Protein AF-A0A5C5B928-F1 (afdb_monomer_lite)

Radius of gyration: 28.53 Å; chains: 1; bounding box: 56×63×119 Å

Structure (mmCIF, N/CA/C/O backbone):
data_AF-A0A5C5B928-F1
#
_entry.id   AF-A0A5C5B928-F1
#
loop_
_atom_site.group_PDB
_atom_site.id
_atom_site.type_symbol
_atom_site.label_atom_id
_atom_site.label_alt_id
_atom_site.label_comp_id
_atom_site.label_asym_id
_atom_site.label_entity_id
_atom_site.label_seq_id
_atom_site.pdbx_PDB_ins_code
_atom_site.Cartn_x
_atom_site.Cartn_y
_atom_site.Cartn_z
_atom_site.occupancy
_atom_site.B_iso_or_equiv
_atom_site.auth_seq_id
_atom_site.auth_comp_id
_atom_site.auth_asym_id
_atom_site.auth_atom_id
_atom_site.pdbx_PDB_model_num
ATOM 1 N N . MET A 1 1 ? 2.838 -22.587 -45.201 1.00 35.19 1 MET A N 1
ATOM 2 C CA . MET A 1 1 ? 1.632 -23.047 -44.475 1.00 35.19 1 MET A CA 1
ATOM 3 C C . MET A 1 1 ? 1.115 -21.848 -43.678 1.00 35.19 1 MET A C 1
ATOM 5 O O . MET A 1 1 ? 1.646 -21.586 -42.616 1.00 35.19 1 MET A O 1
ATOM 9 N N . ALA A 1 2 ? 0.463 -20.866 -44.306 1.00 30.03 2 ALA A N 1
ATOM 10 C CA . ALA A 1 2 ? -0.951 -20.805 -44.719 1.00 30.03 2 ALA A CA 1
ATOM 11 C C . ALA A 1 2 ? -1.926 -20.567 -43.541 1.00 30.03 2 ALA A C 1
ATOM 13 O O . ALA A 1 2 ? -2.010 -21.402 -42.650 1.00 30.03 2 ALA A O 1
ATOM 14 N N . GLY A 1 3 ? -2.678 -19.454 -43.603 1.00 32.00 3 GLY A N 1
ATOM 15 C CA . GLY A 1 3 ? -3.858 -19.149 -42.768 1.00 32.00 3 GLY A CA 1
ATOM 16 C C . GLY A 1 3 ? -3.815 -17.748 -42.134 1.00 32.00 3 GLY A C 1
ATOM 17 O O . GLY A 1 3 ? -3.413 -17.620 -40.990 1.00 32.00 3 GLY A O 1
ATOM 18 N N . ALA A 1 4 ? -4.015 -16.631 -42.843 1.00 31.16 4 ALA A N 1
ATOM 19 C CA . ALA A 1 4 ? -5.276 -16.120 -43.405 1.00 31.16 4 ALA A CA 1
ATOM 20 C C . ALA A 1 4 ? -6.397 -15.917 -42.362 1.00 31.16 4 ALA A C 1
ATOM 22 O O . ALA A 1 4 ? -7.170 -16.834 -42.118 1.00 31.16 4 ALA A O 1
ATOM 23 N N . TRP A 1 5 ? -6.544 -14.691 -41.841 1.00 31.59 5 TRP A N 1
ATOM 24 C CA . TRP A 1 5 ? -7.800 -14.203 -41.257 1.00 31.59 5 TRP A CA 1
ATOM 25 C C . TRP A 1 5 ? -8.124 -12.810 -41.801 1.00 31.59 5 TRP A C 1
ATOM 27 O O . TRP A 1 5 ? -7.298 -11.901 -41.791 1.00 31.59 5 TRP A O 1
ATOM 37 N N . ARG A 1 6 ? -9.326 -12.716 -42.373 1.00 36.12 6 ARG A N 1
ATOM 38 C CA . ARG A 1 6 ? -9.879 -11.587 -43.122 1.00 36.12 6 ARG A CA 1
ATOM 39 C C . ARG A 1 6 ? -10.559 -10.581 -42.195 1.00 36.12 6 ARG A C 1
ATOM 41 O O . ARG A 1 6 ? -11.366 -10.957 -41.356 1.00 36.12 6 ARG A O 1
ATOM 48 N N . ASP A 1 7 ? -10.251 -9.317 -42.450 1.00 34.88 7 ASP A N 1
ATOM 49 C CA . ASP A 1 7 ? -11.167 -8.209 -42.747 1.00 34.88 7 ASP A CA 1
ATOM 50 C C . ASP A 1 7 ? -12.671 -8.425 -42.452 1.00 34.88 7 ASP A C 1
ATOM 52 O O . ASP A 1 7 ? -13.362 -9.155 -43.168 1.00 34.88 7 ASP A O 1
ATOM 56 N N . LEU A 1 8 ? -13.196 -7.698 -41.458 1.00 36.66 8 LEU A N 1
ATOM 57 C CA . LEU A 1 8 ? -14.622 -7.388 -41.335 1.00 36.66 8 LEU A CA 1
ATOM 58 C C . LEU A 1 8 ? -14.825 -5.897 -41.040 1.00 36.66 8 LEU A C 1
ATOM 60 O O . LEU A 1 8 ? -14.661 -5.395 -39.931 1.00 36.66 8 LEU A O 1
ATOM 64 N N . ARG A 1 9 ? -15.237 -5.226 -42.114 1.00 33.28 9 ARG A N 1
ATOM 65 C CA . ARG A 1 9 ? -15.816 -3.889 -42.224 1.00 33.28 9 ARG A CA 1
ATOM 66 C C . ARG A 1 9 ? -16.916 -3.642 -41.187 1.00 33.28 9 ARG A C 1
ATOM 68 O O . ARG A 1 9 ? -17.911 -4.364 -41.166 1.00 33.28 9 ARG A O 1
ATOM 75 N N . THR A 1 10 ? -16.852 -2.510 -40.493 1.00 43.78 10 THR A N 1
ATOM 76 C CA . THR A 1 10 ? -18.044 -1.853 -39.939 1.00 43.78 10 THR A CA 1
ATOM 77 C C . THR A 1 10 ? -18.220 -0.463 -40.538 1.00 43.78 10 THR A C 1
ATOM 79 O O . THR A 1 10 ? -17.286 0.295 -40.793 1.00 43.78 10 THR A O 1
ATOM 82 N N . ARG A 1 11 ? -19.474 -0.218 -40.908 1.00 36.94 11 ARG A N 1
ATOM 83 C CA . ARG A 1 11 ? -19.955 0.823 -41.807 1.00 36.94 11 ARG A CA 1
ATOM 84 C C . ARG A 1 11 ? -19.971 2.189 -41.121 1.00 36.94 11 ARG A C 1
ATOM 86 O O . ARG A 1 11 ? -20.483 2.327 -40.016 1.00 36.94 11 ARG A O 1
ATOM 93 N N . ARG A 1 12 ? -19.512 3.207 -41.855 1.00 36.59 12 ARG A N 1
ATOM 94 C CA . ARG A 1 12 ? -19.850 4.621 -41.641 1.00 36.59 12 ARG A CA 1
ATOM 95 C C . ARG A 1 12 ? -21.367 4.805 -41.714 1.00 36.59 12 ARG A C 1
ATOM 97 O O . ARG A 1 12 ? -21.968 4.452 -42.727 1.00 36.59 12 ARG A O 1
ATOM 104 N N . LEU A 1 13 ? -21.945 5.462 -40.714 1.00 40.81 13 LEU A N 1
ATOM 105 C CA . LEU A 1 13 ? -23.187 6.211 -40.875 1.00 40.81 13 LEU A CA 1
ATOM 106 C C . LEU A 1 13 ? -22.853 7.696 -40.757 1.00 40.81 13 LEU A C 1
ATOM 108 O O . LEU A 1 13 ? -22.381 8.185 -39.736 1.00 40.81 13 LEU A O 1
ATOM 112 N N . SER A 1 14 ? -23.026 8.373 -41.886 1.00 36.09 14 SER A N 1
ATOM 113 C CA . SER A 1 14 ? -22.913 9.811 -42.055 1.00 36.09 14 SER A CA 1
ATOM 114 C C . SER A 1 14 ? -24.295 10.403 -41.787 1.00 36.09 14 SER A C 1
ATOM 116 O O . SER A 1 14 ? -25.242 10.056 -42.488 1.00 36.09 14 SER A O 1
ATOM 118 N N . ALA A 1 15 ? -24.421 11.273 -40.788 1.00 37.97 15 ALA A N 1
ATOM 119 C CA . ALA A 1 15 ? -25.600 12.112 -40.614 1.00 37.97 15 ALA A CA 1
ATOM 120 C C . ALA A 1 15 ? -25.218 13.545 -41.000 1.00 37.97 15 ALA A C 1
ATOM 122 O O . ALA A 1 15 ? -24.344 14.160 -40.390 1.00 37.97 15 ALA A O 1
ATOM 123 N N . ARG A 1 16 ? -25.825 14.032 -42.086 1.00 35.88 16 ARG A N 1
ATOM 124 C CA . ARG A 1 16 ? -25.726 15.415 -42.563 1.00 35.88 16 ARG A CA 1
ATOM 125 C C . ARG A 1 16 ? -26.634 16.339 -41.732 1.00 35.88 16 ARG A C 1
ATOM 127 O O . ARG A 1 16 ? -27.635 15.867 -41.199 1.00 35.88 16 ARG A O 1
ATOM 134 N N . PRO A 1 17 ? -26.310 17.640 -41.653 1.00 38.25 17 PRO A N 1
ATOM 135 C CA . PRO A 1 17 ? -27.011 18.602 -40.811 1.00 38.25 17 PRO A CA 1
ATOM 136 C C . PRO A 1 17 ? -28.286 19.127 -41.483 1.00 38.25 17 PRO A C 1
ATOM 138 O O . PRO A 1 17 ? -28.283 19.470 -42.664 1.00 38.25 17 PRO A O 1
ATOM 141 N N . THR A 1 18 ? -29.367 19.248 -40.715 1.00 39.47 18 THR A N 1
ATOM 142 C CA . THR A 1 18 ? -30.569 19.995 -41.100 1.00 39.47 18 THR A CA 1
ATOM 143 C C . THR A 1 18 ? -30.487 21.412 -40.547 1.00 39.47 18 THR A C 1
ATOM 145 O O . THR A 1 18 ? -30.585 21.637 -39.344 1.00 39.47 18 THR A O 1
ATOM 148 N N . THR A 1 19 ? -30.304 22.374 -41.445 1.00 36.59 19 THR A N 1
ATOM 149 C CA . THR A 1 19 ? -30.477 23.807 -41.200 1.00 36.59 19 THR A CA 1
ATOM 150 C C . THR A 1 19 ? -31.954 24.128 -40.997 1.00 36.59 19 THR A C 1
ATOM 152 O O . THR A 1 19 ? -32.745 23.925 -41.919 1.00 36.59 19 THR A O 1
ATOM 155 N N . HIS A 1 20 ? -32.314 24.697 -39.844 1.00 36.41 20 HIS A N 1
ATOM 156 C CA . HIS A 1 20 ? -33.575 25.416 -39.685 1.00 36.41 20 HIS A CA 1
ATOM 157 C C . HIS A 1 20 ? -33.313 26.875 -39.304 1.00 36.41 20 HIS A C 1
ATOM 159 O O . HIS A 1 20 ? -32.612 27.199 -38.352 1.00 36.41 20 HIS A O 1
ATOM 165 N N . ARG A 1 21 ? -33.878 27.734 -40.146 1.00 33.75 21 ARG A N 1
ATOM 166 C CA . ARG A 1 21 ? -33.943 29.191 -40.104 1.00 33.75 21 ARG A CA 1
ATOM 167 C C . ARG A 1 21 ? -34.972 29.608 -39.051 1.00 33.75 21 ARG A C 1
ATOM 169 O O . ARG A 1 21 ? -36.091 29.103 -39.102 1.00 33.75 21 ARG A O 1
ATOM 176 N N . GLY A 1 22 ? -34.639 30.552 -38.171 1.00 34.59 22 GLY A N 1
ATOM 177 C CA . GLY A 1 22 ? -35.640 31.172 -37.302 1.00 34.59 22 GLY A CA 1
ATOM 178 C C . GLY A 1 22 ? -35.077 32.104 -36.233 1.00 34.59 22 GLY A C 1
ATOM 179 O O . GLY A 1 22 ? -34.478 31.640 -35.277 1.00 34.59 22 GLY A O 1
ATOM 180 N N . GLY A 1 23 ? -35.340 33.403 -36.402 1.00 33.72 23 GLY A N 1
ATOM 181 C CA . GLY A 1 23 ? -35.739 34.300 -35.313 1.00 33.72 23 GLY A CA 1
ATOM 182 C C . GLY A 1 23 ? -34.672 34.756 -34.322 1.00 33.72 23 GLY A C 1
ATOM 183 O O . GLY A 1 23 ? -34.440 34.119 -33.303 1.00 33.72 23 GLY A O 1
ATOM 184 N N . VAL A 1 24 ? -34.135 35.953 -34.559 1.00 41.69 24 VAL A N 1
ATOM 185 C CA . VAL A 1 24 ? -33.575 36.798 -33.499 1.00 41.69 24 VAL A CA 1
ATOM 186 C C . VAL A 1 24 ? -34.738 37.252 -32.616 1.00 41.69 24 VAL A C 1
ATOM 188 O O . VAL A 1 24 ? -35.575 38.034 -33.061 1.00 41.69 24 VAL A O 1
ATOM 191 N N . VAL A 1 25 ? -34.790 36.765 -31.378 1.00 38.97 25 VAL A N 1
ATOM 192 C CA . VAL A 1 25 ? -35.590 37.363 -30.304 1.00 38.97 25 VAL A CA 1
ATOM 193 C C . VAL A 1 25 ? -34.630 37.680 -29.168 1.00 38.97 25 VAL A C 1
ATOM 195 O O . VAL A 1 25 ? -34.068 36.801 -28.522 1.00 38.97 25 VAL A O 1
ATOM 198 N N . THR A 1 26 ? -34.389 38.972 -28.988 1.00 42.03 26 THR A N 1
ATOM 199 C CA . THR A 1 26 ? -33.674 39.545 -27.853 1.00 42.03 26 THR A CA 1
ATOM 200 C C . THR A 1 26 ? -34.565 39.461 -26.621 1.00 42.03 26 THR A C 1
ATOM 202 O O . THR A 1 26 ? -35.416 40.328 -26.421 1.00 42.03 26 THR A O 1
ATOM 205 N N . GLU A 1 27 ? -34.374 38.438 -25.794 1.00 35.16 27 GLU A N 1
ATOM 206 C CA . GLU A 1 27 ? -35.026 38.347 -24.490 1.00 35.16 27 GLU A CA 1
ATOM 207 C C . GLU A 1 27 ? -34.013 38.709 -23.395 1.00 35.16 27 GLU A C 1
ATOM 209 O O . GLU A 1 27 ? -33.053 37.989 -23.116 1.00 35.16 27 GLU A O 1
ATOM 214 N N . ARG A 1 28 ? -34.197 39.906 -22.819 1.00 39.25 28 ARG A N 1
ATOM 215 C CA . ARG A 1 28 ? -33.498 40.359 -21.611 1.00 39.25 28 ARG A CA 1
ATOM 216 C C . ARG A 1 28 ? -33.820 39.389 -20.480 1.00 39.25 28 ARG A C 1
ATOM 218 O O . ARG A 1 28 ? -34.958 39.343 -20.027 1.00 39.25 28 ARG A O 1
ATOM 225 N N . THR A 1 29 ? -32.811 38.682 -19.990 1.00 36.78 29 THR A N 1
ATOM 226 C CA . THR A 1 29 ? -32.888 37.978 -18.705 1.00 36.78 29 THR A CA 1
ATOM 227 C C . THR A 1 29 ? -32.335 38.909 -17.616 1.00 36.78 29 THR A C 1
ATOM 229 O O . THR A 1 29 ? -31.285 39.513 -17.842 1.00 36.78 29 THR A O 1
ATOM 232 N N . PRO A 1 30 ? -33.034 39.090 -16.481 1.00 42.59 30 PRO A N 1
ATOM 233 C CA . PRO A 1 30 ? -32.614 39.990 -15.412 1.00 42.59 30 PRO A CA 1
ATOM 234 C C . PRO A 1 30 ? -31.438 39.412 -14.615 1.00 42.59 30 PRO A C 1
ATOM 236 O O . PRO A 1 30 ? -31.245 38.197 -14.569 1.00 42.59 30 PRO A O 1
ATOM 239 N N . ASP A 1 31 ? -30.681 40.305 -13.976 1.00 42.09 31 ASP A N 1
ATOM 240 C CA . ASP A 1 31 ? -29.536 40.020 -13.111 1.00 42.09 31 ASP A CA 1
ATOM 241 C C . ASP A 1 31 ? -29.877 39.002 -12.009 1.00 42.09 31 ASP A C 1
ATOM 243 O O . ASP A 1 31 ? -30.364 39.329 -10.925 1.00 42.09 31 ASP A O 1
ATOM 247 N N . GLY A 1 32 ? -29.600 37.730 -12.291 1.00 34.53 32 GLY A N 1
ATOM 248 C CA . GLY A 1 32 ? -29.603 36.657 -11.313 1.00 34.53 32 GLY A CA 1
ATOM 249 C C . GLY A 1 32 ? -28.316 36.704 -10.501 1.00 34.53 32 GLY A C 1
ATOM 250 O O . GLY A 1 32 ? -27.302 36.128 -10.897 1.00 34.53 32 GLY A O 1
ATOM 251 N N . VAL A 1 33 ? -28.363 37.374 -9.348 1.00 37.97 33 VAL A N 1
ATOM 252 C CA . VAL A 1 33 ? -27.365 37.232 -8.282 1.00 37.97 33 VAL A CA 1
ATOM 253 C C . VAL A 1 33 ? -27.258 35.746 -7.939 1.00 37.97 33 VAL A C 1
ATOM 255 O O . VAL A 1 33 ? -28.099 35.187 -7.237 1.00 37.97 33 VAL A O 1
ATOM 258 N N . THR A 1 34 ? -26.223 35.089 -8.458 1.00 39.22 34 THR A N 1
ATOM 259 C CA . THR A 1 34 ? -25.883 33.721 -8.072 1.00 39.22 34 THR A CA 1
ATOM 260 C C . THR A 1 34 ? -25.346 33.786 -6.649 1.00 39.22 34 THR A C 1
ATOM 262 O O . THR A 1 34 ? -24.188 34.129 -6.415 1.00 39.22 34 THR A O 1
ATOM 265 N N . GLN A 1 35 ? -26.209 33.505 -5.676 1.00 39.31 35 GLN A N 1
ATOM 266 C CA . GLN A 1 35 ? -25.775 33.228 -4.316 1.00 39.31 35 GLN A CA 1
ATOM 267 C C . GLN A 1 35 ? -24.971 31.926 -4.338 1.00 39.31 35 GLN A C 1
ATOM 269 O O . GLN A 1 35 ? -25.519 30.834 -4.475 1.00 39.31 35 GLN A O 1
ATOM 274 N N . SER A 1 36 ? -23.649 32.058 -4.230 1.00 38.97 36 SER A N 1
ATOM 275 C CA . SER A 1 36 ? -22.738 30.940 -3.992 1.00 38.97 36 SER A CA 1
ATOM 276 C C . SER A 1 36 ? -23.182 30.159 -2.749 1.00 38.97 36 SER A C 1
ATOM 278 O O . SER A 1 36 ? -23.421 30.779 -1.707 1.00 38.97 36 SER A O 1
ATOM 280 N N . PRO A 1 37 ? -23.260 28.816 -2.796 1.00 42.38 37 PRO A N 1
ATOM 281 C CA . PRO A 1 37 ? -23.598 28.022 -1.626 1.00 42.38 37 PRO A CA 1
ATOM 282 C C . PRO A 1 37 ? -22.506 28.190 -0.563 1.00 42.38 37 PRO A C 1
ATOM 284 O O . PRO A 1 37 ? -21.371 27.722 -0.694 1.00 42.38 37 PRO A O 1
ATOM 287 N N . LYS A 1 38 ? -22.870 28.895 0.508 1.00 45.53 38 LYS A N 1
ATOM 288 C CA . LYS A 1 38 ? -22.070 29.101 1.713 1.00 45.53 38 LYS A CA 1
ATOM 289 C C . LYS A 1 38 ? -21.961 27.755 2.438 1.00 45.53 38 LYS A C 1
ATOM 291 O O . LYS A 1 38 ? -22.870 27.366 3.159 1.00 45.53 38 LYS A O 1
ATOM 296 N N . GLY A 1 39 ? -20.875 27.019 2.195 1.00 45.09 39 GLY A N 1
ATOM 297 C CA . GLY A 1 39 ? -20.609 25.742 2.872 1.00 45.09 39 GLY A CA 1
ATOM 298 C C . GLY A 1 39 ? -19.838 24.696 2.068 1.00 45.09 39 GLY A C 1
ATOM 299 O O . GLY A 1 39 ? -19.437 23.683 2.638 1.00 45.09 39 GLY A O 1
ATOM 300 N N . ALA A 1 40 ? -19.576 24.911 0.775 1.00 44.00 40 ALA A N 1
ATOM 301 C CA . ALA A 1 40 ? -18.718 23.999 0.028 1.00 44.00 40 ALA A CA 1
ATOM 302 C C . ALA A 1 40 ? -17.265 24.152 0.507 1.00 44.00 40 ALA A C 1
ATOM 304 O O . ALA A 1 40 ? -16.554 25.079 0.117 1.00 44.00 40 ALA A O 1
ATOM 305 N N . ARG A 1 41 ? -16.823 23.230 1.374 1.00 47.50 41 ARG A N 1
ATOM 306 C CA . ARG A 1 41 ? -15.399 22.982 1.630 1.00 47.50 41 ARG A CA 1
ATOM 307 C C . ARG A 1 41 ? -14.701 22.929 0.265 1.00 47.50 41 ARG A C 1
ATOM 309 O O . ARG A 1 41 ? -15.187 22.190 -0.596 1.00 47.50 41 ARG A O 1
ATOM 316 N N . PRO A 1 42 ? -13.612 23.691 0.040 1.00 41.12 42 PRO A N 1
ATOM 317 C CA . PRO A 1 42 ? -12.923 23.665 -1.244 1.00 41.12 42 PRO A CA 1
ATOM 318 C C . PRO A 1 42 ? -12.621 22.206 -1.602 1.00 41.12 42 PRO A C 1
ATOM 320 O O . PRO A 1 42 ? -12.254 21.447 -0.691 1.00 41.12 42 PRO A O 1
ATOM 323 N N . PRO A 1 43 ? -12.817 21.785 -2.869 1.00 42.91 43 PRO A N 1
ATOM 324 C CA . PRO A 1 43 ? -12.471 20.437 -3.284 1.00 42.91 43 PRO A CA 1
ATOM 325 C C . PRO A 1 43 ? -11.013 20.231 -2.895 1.00 42.91 43 PRO A C 1
ATOM 327 O O . PRO A 1 43 ? -10.118 20.904 -3.407 1.00 42.91 43 PRO A O 1
ATOM 330 N N . GLN A 1 44 ? -10.787 19.367 -1.903 1.00 42.59 44 GLN A N 1
ATOM 331 C CA . GLN A 1 44 ? -9.432 18.992 -1.540 1.00 42.59 44 GLN A CA 1
ATOM 332 C C . GLN A 1 44 ? -8.824 18.427 -2.822 1.00 42.59 44 GLN A C 1
ATOM 334 O O . GLN A 1 44 ? -9.489 17.596 -3.446 1.00 42.59 44 GLN A O 1
ATOM 339 N N . PRO A 1 45 ? -7.641 18.885 -3.261 1.00 44.91 45 PRO A N 1
ATOM 340 C CA . PRO A 1 45 ? -7.022 18.342 -4.454 1.00 44.91 45 PRO A CA 1
ATOM 341 C C . PRO A 1 45 ? -6.821 16.850 -4.208 1.00 44.91 45 PRO A C 1
ATOM 343 O O . PRO A 1 45 ? -5.934 16.447 -3.457 1.00 44.91 45 PRO A O 1
ATOM 346 N N . THR A 1 46 ? -7.693 16.023 -4.784 1.00 52.09 46 THR A N 1
ATOM 347 C CA . THR A 1 46 ? -7.474 14.585 -4.844 1.00 52.09 46 THR A CA 1
ATOM 348 C C . THR A 1 46 ? -6.150 14.426 -5.574 1.00 52.09 46 THR A C 1
ATOM 350 O O . THR A 1 46 ? -6.037 14.962 -6.685 1.00 52.09 46 THR A O 1
ATOM 353 N N . PRO A 1 47 ? -5.136 13.777 -4.976 1.00 55.97 47 PRO A N 1
ATOM 354 C CA . PRO A 1 47 ? -3.910 13.492 -5.700 1.00 55.97 47 PRO A CA 1
ATOM 355 C C . PRO A 1 47 ? -4.321 12.771 -6.982 1.00 55.97 47 PRO A C 1
ATOM 357 O O . PRO A 1 47 ? -5.032 11.765 -6.925 1.00 55.97 47 PRO A O 1
ATOM 360 N N . ARG A 1 48 ? -4.012 13.361 -8.141 1.00 70.31 48 ARG A N 1
ATOM 361 C CA . ARG A 1 48 ? -4.340 12.733 -9.418 1.00 70.31 48 ARG A CA 1
ATOM 362 C C . ARG A 1 48 ? -3.490 11.479 -9.497 1.00 70.31 48 ARG A C 1
ATOM 364 O O . ARG A 1 48 ? -2.276 11.613 -9.580 1.00 70.31 48 ARG A O 1
ATOM 371 N N . ARG A 1 49 ? -4.134 10.311 -9.458 1.00 86.44 49 ARG A N 1
ATOM 372 C CA . ARG A 1 49 ? -3.435 9.045 -9.645 1.00 86.44 49 ARG A CA 1
ATOM 373 C C . ARG A 1 49 ? -2.711 9.066 -10.993 1.00 86.44 49 ARG A C 1
ATOM 375 O O . ARG A 1 49 ? -3.275 9.457 -12.015 1.00 86.44 49 ARG A O 1
ATOM 382 N N . THR A 1 50 ? -1.460 8.650 -10.982 1.00 92.94 50 THR A N 1
ATOM 383 C CA . THR A 1 50 ? -0.660 8.301 -12.154 1.00 92.94 50 THR A CA 1
ATOM 384 C C . THR A 1 50 ? -1.123 6.959 -12.726 1.00 92.94 50 THR A C 1
ATOM 386 O O . THR A 1 50 ? -1.977 6.278 -12.153 1.00 92.94 50 THR A O 1
ATOM 389 N N . ALA A 1 51 ? -0.543 6.544 -13.856 1.00 95.25 51 ALA A N 1
ATOM 390 C CA . ALA A 1 51 ? -0.828 5.240 -14.456 1.00 95.25 51 ALA A CA 1
ATOM 391 C C . ALA A 1 51 ? -0.566 4.072 -13.483 1.00 95.25 51 ALA A C 1
ATOM 393 O O . ALA A 1 51 ? -1.395 3.169 -13.395 1.00 95.25 51 ALA A O 1
ATOM 394 N N . LEU A 1 52 ? 0.517 4.137 -12.695 1.00 96.69 52 LEU A N 1
ATOM 395 C CA . LEU A 1 52 ? 0.825 3.146 -11.658 1.00 96.69 52 LEU A CA 1
ATOM 396 C C . LEU A 1 52 ? -0.288 3.075 -10.602 1.00 96.69 52 LEU A C 1
ATOM 398 O O . LEU A 1 52 ? -0.814 2.000 -10.315 1.00 96.69 52 LEU A O 1
ATOM 402 N N . GLY A 1 53 ? -0.675 4.227 -10.046 1.00 97.50 53 GLY A N 1
ATOM 403 C CA . GLY A 1 53 ? -1.713 4.290 -9.017 1.00 97.50 53 GLY A CA 1
ATOM 404 C C . GLY A 1 53 ? -3.068 3.780 -9.516 1.00 97.50 53 GLY A C 1
ATOM 405 O O . GLY A 1 53 ? -3.787 3.109 -8.775 1.00 97.50 53 GLY A O 1
ATOM 406 N N . HIS A 1 54 ? -3.410 4.050 -10.780 1.00 97.56 54 HIS A N 1
ATOM 407 C CA . HIS A 1 54 ? -4.600 3.492 -11.422 1.00 97.56 54 HIS A CA 1
ATOM 408 C C . HIS A 1 54 ? -4.521 1.969 -11.576 1.00 97.56 54 HIS A C 1
ATOM 410 O O . HIS A 1 54 ? -5.436 1.281 -11.126 1.00 97.56 54 HIS A O 1
ATOM 416 N N . ALA A 1 55 ? -3.426 1.440 -12.128 1.00 98.25 55 ALA A N 1
ATOM 417 C CA . ALA A 1 55 ? -3.251 0.002 -12.333 1.00 98.25 55 ALA A CA 1
ATOM 418 C C . ALA A 1 55 ? -3.336 -0.788 -11.016 1.00 98.25 55 ALA A C 1
ATOM 420 O O . ALA A 1 55 ? -4.043 -1.796 -10.938 1.00 98.25 55 ALA A O 1
ATOM 421 N N . VAL A 1 56 ? -2.690 -0.290 -9.955 1.00 98.62 56 VAL A N 1
ATOM 422 C CA . VAL A 1 56 ? -2.758 -0.902 -8.621 1.00 98.62 56 VAL A CA 1
ATOM 423 C C . VAL A 1 56 ? -4.173 -0.825 -8.049 1.00 98.62 56 VAL A C 1
ATOM 425 O O . VAL A 1 56 ? -4.705 -1.857 -7.650 1.00 98.62 56 VAL A O 1
ATOM 428 N N . ALA A 1 57 ? -4.819 0.348 -8.048 1.00 98.38 57 ALA A N 1
ATOM 429 C CA . ALA A 1 57 ? -6.184 0.483 -7.522 1.00 98.38 57 ALA A CA 1
ATOM 430 C C . ALA A 1 57 ? -7.194 -0.411 -8.257 1.00 98.38 57 ALA A C 1
ATOM 432 O O . ALA A 1 57 ? -8.085 -0.995 -7.638 1.00 98.38 57 ALA A O 1
ATOM 433 N N . ASP A 1 58 ? -7.073 -0.528 -9.578 1.00 98.44 58 ASP A N 1
ATOM 434 C CA . ASP A 1 58 ? -7.967 -1.359 -10.377 1.00 98.44 58 ASP A CA 1
ATOM 435 C C . ASP A 1 58 ? -7.742 -2.845 -10.087 1.00 98.44 58 ASP A C 1
ATOM 437 O O . ASP A 1 58 ? -8.711 -3.600 -9.924 1.00 98.44 58 ASP A O 1
ATOM 441 N N . ARG A 1 59 ? -6.479 -3.266 -9.934 1.00 98.69 59 ARG A N 1
ATOM 442 C CA . ARG A 1 59 ? -6.152 -4.651 -9.597 1.00 98.69 59 ARG A CA 1
ATOM 443 C C . ARG A 1 59 ? -6.586 -5.023 -8.181 1.00 98.69 59 ARG A C 1
ATOM 445 O O . ARG A 1 59 ? -7.186 -6.087 -8.011 1.00 98.69 59 ARG A O 1
ATOM 452 N N . THR A 1 60 ? -6.356 -4.168 -7.181 1.00 98.44 60 THR A N 1
ATOM 453 C CA . THR A 1 60 ? -6.807 -4.420 -5.801 1.00 98.44 60 THR A CA 1
ATOM 454 C C . THR A 1 60 ? -8.327 -4.459 -5.709 1.00 98.44 60 THR A C 1
ATOM 456 O O . THR A 1 60 ? -8.870 -5.374 -5.091 1.00 98.44 60 THR A O 1
ATOM 459 N N . ARG A 1 61 ? -9.039 -3.547 -6.387 1.00 97.94 61 ARG A N 1
ATOM 460 C CA . ARG A 1 61 ? -10.511 -3.553 -6.444 1.00 97.94 61 ARG A CA 1
ATOM 461 C C . ARG A 1 61 ? -11.043 -4.850 -7.050 1.00 97.94 61 ARG A C 1
ATOM 463 O O . ARG A 1 61 ? -11.973 -5.447 -6.506 1.00 97.94 61 ARG A O 1
ATOM 470 N N . LEU A 1 62 ? -10.444 -5.303 -8.153 1.00 98.25 62 LEU A N 1
ATOM 471 C CA . LEU A 1 62 ? -10.819 -6.555 -8.806 1.00 98.25 62 LEU A CA 1
ATOM 472 C C . LEU A 1 62 ? -10.591 -7.762 -7.888 1.00 98.25 62 LEU A C 1
ATOM 474 O O . LEU A 1 62 ? -11.513 -8.553 -7.689 1.00 98.25 62 LEU A O 1
ATOM 478 N N . LEU A 1 63 ? -9.392 -7.895 -7.315 1.00 97.88 63 LEU A N 1
ATOM 479 C CA . LEU A 1 63 ? -9.062 -9.006 -6.422 1.00 97.88 63 LEU A CA 1
ATOM 480 C C . LEU A 1 63 ? -9.919 -8.996 -5.154 1.00 97.88 63 LEU A C 1
ATOM 482 O O . LEU A 1 63 ? -10.390 -10.057 -4.751 1.00 97.88 63 LEU A O 1
ATOM 486 N N . GLN A 1 64 ? -10.173 -7.824 -4.562 1.00 97.00 64 GLN A N 1
ATOM 487 C CA . GLN A 1 64 ? -11.055 -7.692 -3.403 1.00 97.00 64 GLN A CA 1
ATOM 488 C C . GLN A 1 64 ? -12.450 -8.208 -3.733 1.00 97.00 64 GLN A C 1
ATOM 490 O O . GLN A 1 64 ? -12.921 -9.126 -3.070 1.00 97.00 64 GLN A O 1
ATOM 495 N N . ARG A 1 65 ? -13.078 -7.682 -4.792 1.00 97.00 65 ARG A N 1
ATOM 496 C CA . ARG A 1 65 ? -14.434 -8.072 -5.192 1.00 97.00 65 ARG A CA 1
ATOM 497 C C . ARG A 1 65 ? -14.545 -9.582 -5.417 1.00 97.00 65 ARG A C 1
ATOM 499 O O . ARG A 1 65 ? -15.388 -10.227 -4.807 1.00 97.00 65 ARG A O 1
ATOM 506 N N . LEU A 1 66 ? -13.649 -10.150 -6.226 1.00 96.94 66 LEU A N 1
ATOM 507 C CA . LEU A 1 66 ? -13.644 -11.588 -6.512 1.00 96.94 66 LEU A CA 1
ATOM 508 C C . LEU A 1 66 ? -13.368 -12.431 -5.257 1.00 96.94 66 LEU A C 1
ATOM 510 O O . LEU A 1 66 ? -13.925 -13.515 -5.107 1.00 96.94 66 LEU A O 1
ATOM 514 N N . SER A 1 67 ? -12.535 -11.946 -4.334 1.00 95.38 67 SER A N 1
ATOM 515 C CA . SER A 1 67 ? -12.288 -12.637 -3.065 1.00 95.38 67 SER A CA 1
ATOM 516 C C . SER A 1 67 ? -13.491 -12.593 -2.119 1.00 95.38 67 SER A C 1
ATOM 518 O O . SER A 1 67 ? -13.761 -13.592 -1.459 1.00 95.38 67 SER A O 1
ATOM 520 N N . ASN A 1 68 ? -14.250 -11.490 -2.094 1.00 94.38 68 ASN A N 1
ATOM 521 C CA . ASN A 1 68 ? -15.492 -11.375 -1.320 1.00 94.38 68 ASN A CA 1
ATOM 522 C C . ASN A 1 68 ? -16.560 -12.340 -1.870 1.00 94.38 68 ASN A C 1
ATOM 524 O O . ASN A 1 68 ? -17.308 -12.945 -1.109 1.00 94.38 68 ASN A O 1
ATOM 528 N N . GLU A 1 69 ? -16.568 -12.556 -3.188 1.00 95.50 69 GLU A N 1
ATOM 529 C CA . GLU A 1 69 ? -17.387 -13.562 -3.879 1.00 95.50 69 GLU A CA 1
ATOM 530 C C . GLU A 1 69 ? -16.845 -15.007 -3.719 1.00 95.50 69 GLU A C 1
ATOM 532 O O . GLU A 1 69 ? -17.410 -15.943 -4.278 1.00 95.50 69 GLU A O 1
ATOM 537 N N . ASN A 1 70 ? -15.763 -15.216 -2.954 1.00 94.25 70 ASN A N 1
ATOM 538 C CA . ASN A 1 70 ? -15.077 -16.503 -2.757 1.00 94.25 70 ASN A CA 1
ATOM 539 C C . ASN A 1 70 ? -14.624 -17.192 -4.058 1.00 94.25 70 ASN A C 1
ATOM 541 O O . ASN A 1 70 ? -14.546 -18.420 -4.131 1.00 94.25 70 ASN A O 1
ATOM 545 N N . VAL A 1 71 ? -14.279 -16.416 -5.090 1.00 97.50 71 VAL A N 1
ATOM 546 C CA . VAL A 1 71 ? -13.761 -16.958 -6.351 1.00 97.50 71 VAL A CA 1
ATOM 547 C C . VAL A 1 71 ? -12.398 -17.631 -6.099 1.00 97.50 71 VAL A C 1
ATOM 549 O O . VAL A 1 71 ? -11.455 -16.945 -5.681 1.00 97.50 71 VAL A O 1
ATOM 552 N N . PRO A 1 72 ? -12.233 -18.944 -6.379 1.00 97.62 72 PRO A N 1
ATOM 553 C CA . PRO A 1 72 ? -11.029 -19.690 -5.998 1.00 97.62 72 PRO A CA 1
ATOM 554 C C . PRO A 1 72 ? -9.723 -19.117 -6.554 1.00 97.62 72 PRO A C 1
ATOM 556 O O . PRO A 1 72 ? -8.714 -19.089 -5.851 1.00 97.62 72 PRO A O 1
ATOM 559 N N . SER A 1 73 ? -9.737 -18.615 -7.793 1.00 97.19 73 SER A N 1
ATOM 560 C CA . SER A 1 73 ? -8.554 -18.015 -8.418 1.00 97.19 73 SER A CA 1
ATOM 561 C C . SER A 1 73 ? -8.092 -16.752 -7.690 1.00 97.19 73 SER A C 1
ATOM 563 O O . SER A 1 73 ? -6.902 -16.604 -7.440 1.00 97.19 73 SER A O 1
ATOM 565 N N . ALA A 1 74 ? -9.012 -15.881 -7.265 1.00 97.38 74 ALA A N 1
ATOM 566 C CA . ALA A 1 74 ? -8.669 -14.682 -6.503 1.00 97.38 74 ALA A CA 1
ATOM 567 C C . ALA A 1 74 ? -8.133 -15.028 -5.105 1.00 97.38 74 ALA A C 1
ATOM 569 O O . ALA A 1 74 ? -7.146 -14.443 -4.660 1.00 97.38 74 ALA A O 1
ATOM 570 N N . VAL A 1 75 ? -8.733 -16.015 -4.429 1.00 97.00 75 VAL A N 1
ATOM 571 C CA . VAL A 1 75 ? -8.246 -16.507 -3.128 1.00 97.00 75 VAL A CA 1
ATOM 572 C C . VAL A 1 75 ? -6.827 -17.071 -3.252 1.00 97.00 75 VAL A C 1
ATOM 574 O O . VAL A 1 75 ? -5.974 -16.771 -2.410 1.00 97.00 75 VAL A O 1
ATOM 577 N N . ALA A 1 76 ? -6.557 -17.834 -4.316 1.00 97.81 76 ALA A N 1
ATOM 578 C CA . ALA A 1 76 ? -5.233 -18.365 -4.619 1.00 97.81 76 ALA A CA 1
ATOM 579 C C . ALA A 1 76 ? -4.224 -17.245 -4.919 1.00 97.81 76 ALA A C 1
ATOM 581 O O . ALA A 1 76 ? -3.168 -17.215 -4.290 1.00 97.81 76 ALA A O 1
ATOM 582 N N . THR A 1 77 ? -4.560 -16.281 -5.785 1.00 98.38 77 THR A N 1
ATOM 583 C CA . THR A 1 77 ? -3.704 -15.115 -6.076 1.00 98.38 77 THR A CA 1
ATOM 584 C C . THR A 1 77 ? -3.352 -14.342 -4.805 1.00 98.38 77 THR A C 1
ATOM 586 O O . THR A 1 77 ? -2.183 -14.059 -4.555 1.00 98.38 77 THR A O 1
ATOM 589 N N . LEU A 1 78 ? -4.329 -14.061 -3.935 1.00 98.12 78 LEU A N 1
ATOM 590 C CA . LEU A 1 78 ? -4.066 -13.388 -2.659 1.00 98.12 78 LEU A CA 1
ATOM 591 C C . LEU A 1 78 ? -3.172 -14.227 -1.732 1.00 98.12 78 LEU A C 1
ATOM 593 O O . LEU A 1 78 ? -2.374 -13.671 -0.981 1.00 98.12 78 LEU A O 1
ATOM 597 N N . ALA A 1 79 ? -3.289 -15.558 -1.752 1.00 97.81 79 ALA A N 1
ATOM 598 C CA . ALA A 1 79 ? -2.409 -16.434 -0.978 1.00 97.81 79 ALA A CA 1
ATOM 599 C C . ALA A 1 79 ? -0.964 -16.400 -1.483 1.00 97.81 79 ALA A C 1
ATOM 601 O O . ALA A 1 79 ? -0.051 -16.324 -0.664 1.00 97.81 79 ALA A O 1
ATOM 602 N N . VAL A 1 80 ? -0.769 -16.403 -2.802 1.00 98.19 80 VAL A N 1
ATOM 603 C CA . VAL A 1 80 ? 0.546 -16.253 -3.437 1.00 98.19 80 VAL A CA 1
ATOM 604 C C . VAL A 1 80 ? 1.157 -14.897 -3.067 1.00 98.19 80 VAL A C 1
ATOM 606 O O . VAL A 1 80 ? 2.243 -14.861 -2.495 1.00 98.19 80 VAL A O 1
ATOM 609 N N . LEU A 1 81 ? 0.420 -13.795 -3.253 1.00 98.38 81 LEU A N 1
ATOM 610 C CA . LEU A 1 81 ? 0.875 -12.444 -2.895 1.00 98.38 81 LEU A CA 1
ATOM 611 C C . LEU A 1 81 ? 1.262 -12.317 -1.413 1.00 98.38 81 LEU A C 1
ATOM 613 O O . LEU A 1 81 ? 2.247 -11.662 -1.085 1.00 98.38 81 LEU A O 1
ATOM 617 N N . ARG A 1 82 ? 0.531 -12.970 -0.499 1.00 97.50 82 ARG A N 1
ATOM 618 C CA . ARG A 1 82 ? 0.884 -12.975 0.932 1.00 97.50 82 ARG A CA 1
ATOM 619 C C . ARG A 1 82 ? 2.222 -13.650 1.221 1.00 97.50 82 ARG A C 1
ATOM 621 O O . ARG A 1 82 ? 2.915 -13.220 2.140 1.00 97.50 82 ARG A O 1
ATOM 628 N N . ARG A 1 83 ? 2.580 -14.704 0.482 1.00 97.12 83 ARG A N 1
ATOM 629 C CA . ARG A 1 83 ? 3.875 -15.382 0.659 1.00 97.12 83 ARG A CA 1
ATOM 630 C C . ARG A 1 83 ? 5.044 -14.503 0.222 1.00 97.12 83 ARG A C 1
ATOM 632 O O . ARG A 1 83 ? 6.111 -14.614 0.810 1.00 97.12 83 ARG A O 1
ATOM 639 N N . ALA A 1 84 ? 4.817 -13.601 -0.729 1.00 96.94 84 ALA A N 1
ATOM 640 C CA . ALA A 1 84 ? 5.821 -12.665 -1.224 1.00 96.94 84 ALA A CA 1
ATOM 641 C C . ALA A 1 84 ? 6.002 -11.405 -0.349 1.00 96.94 84 ALA A C 1
ATOM 643 O O . ALA A 1 84 ? 6.814 -10.542 -0.677 1.00 96.94 84 ALA A O 1
ATOM 644 N N . VAL A 1 85 ? 5.275 -11.260 0.769 1.00 95.69 85 VAL A N 1
ATOM 645 C CA . VAL A 1 85 ? 5.447 -10.097 1.657 1.00 95.69 85 VAL A CA 1
ATOM 646 C C . VAL A 1 85 ? 6.836 -10.131 2.300 1.00 95.69 85 VAL A C 1
ATOM 648 O O . VAL A 1 85 ? 7.121 -11.008 3.115 1.00 95.69 85 VAL A O 1
ATOM 651 N N . GLY A 1 86 ? 7.646 -9.109 2.021 1.00 90.69 86 GLY A N 1
ATOM 652 C CA . GLY A 1 86 ? 9.025 -8.997 2.510 1.00 90.69 86 GLY A CA 1
ATOM 653 C C . GLY A 1 86 ? 10.060 -9.692 1.622 1.00 90.69 86 GLY A C 1
ATOM 654 O O . GLY A 1 86 ? 11.235 -9.674 1.966 1.00 90.69 86 GLY A O 1
ATOM 655 N N . ALA A 1 87 ? 9.640 -10.293 0.505 1.00 93.31 87 ALA A N 1
ATOM 656 C CA . ALA A 1 87 ? 10.547 -10.690 -0.565 1.00 93.31 87 ALA A CA 1
ATOM 657 C C . ALA A 1 87 ? 10.825 -9.495 -1.487 1.00 93.31 87 ALA A C 1
ATOM 659 O O . ALA A 1 87 ? 9.961 -8.627 -1.645 1.00 93.31 87 ALA A O 1
ATOM 660 N N . GLU A 1 88 ? 11.991 -9.488 -2.128 1.00 91.38 88 GLU A N 1
ATOM 661 C CA . GLU A 1 88 ? 12.336 -8.481 -3.133 1.00 91.38 88 GLU A CA 1
ATOM 662 C C . GLU A 1 88 ? 11.455 -8.604 -4.391 1.00 91.38 88 GLU A C 1
ATOM 664 O O . GLU A 1 88 ? 11.043 -9.719 -4.753 1.00 91.38 88 GLU A O 1
ATOM 669 N N . PRO A 1 89 ? 11.163 -7.489 -5.091 1.00 91.94 89 PRO A N 1
ATOM 670 C CA . PRO A 1 89 ? 10.575 -7.549 -6.424 1.00 91.94 89 PRO A CA 1
ATOM 671 C C . PRO A 1 89 ? 11.421 -8.444 -7.340 1.00 91.94 89 PRO A C 1
ATOM 673 O O . PRO A 1 89 ? 12.645 -8.437 -7.278 1.00 91.94 89 PRO A O 1
ATOM 676 N N . GLY A 1 90 ? 10.771 -9.252 -8.177 1.00 89.44 90 GLY A N 1
ATOM 677 C CA . GLY A 1 90 ? 11.473 -10.176 -9.077 1.00 89.44 90 GLY A CA 1
ATOM 678 C C . GLY A 1 90 ? 11.815 -11.545 -8.471 1.00 89.44 90 GLY A C 1
ATOM 679 O O . GLY A 1 90 ? 11.961 -12.499 -9.227 1.00 89.44 90 GLY A O 1
ATOM 680 N N . ALA A 1 91 ? 11.843 -11.706 -7.142 1.00 92.25 91 ALA A N 1
ATOM 681 C CA . ALA A 1 91 ? 12.266 -12.965 -6.512 1.00 92.25 91 ALA A CA 1
ATOM 682 C C . ALA A 1 91 ? 11.286 -14.143 -6.705 1.00 92.25 91 ALA A C 1
ATOM 684 O O . ALA A 1 91 ? 11.717 -15.290 -6.814 1.00 92.25 91 ALA A O 1
ATOM 685 N N . ASP A 1 92 ? 9.975 -13.877 -6.744 1.00 94.44 92 ASP A N 1
ATOM 686 C CA . ASP A 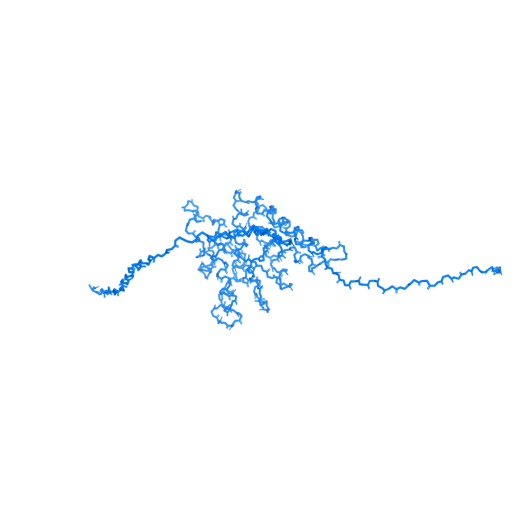1 92 ? 8.934 -14.896 -6.950 1.00 94.44 92 ASP A CA 1
ATOM 687 C C . ASP A 1 92 ? 8.197 -14.662 -8.284 1.00 94.44 92 ASP A C 1
ATOM 689 O O . ASP A 1 92 ? 7.403 -13.721 -8.391 1.00 94.44 92 ASP A O 1
ATOM 693 N N . PRO A 1 93 ? 8.400 -15.522 -9.301 1.00 95.50 93 PRO A N 1
ATOM 694 C CA . PRO A 1 93 ? 7.715 -15.406 -10.586 1.00 95.50 93 PRO A CA 1
ATOM 695 C C . PRO A 1 93 ? 6.191 -15.491 -10.506 1.00 95.50 93 PRO A C 1
ATOM 697 O O . PRO A 1 93 ? 5.501 -14.987 -11.392 1.00 95.50 93 PRO A O 1
ATOM 700 N N . GLN A 1 94 ? 5.639 -16.108 -9.456 1.00 97.12 94 GLN A N 1
ATOM 701 C CA . GLN A 1 94 ? 4.194 -16.279 -9.317 1.00 97.12 94 GLN A CA 1
ATOM 702 C C . GLN A 1 94 ? 3.455 -14.958 -9.062 1.00 97.12 94 GLN A C 1
ATOM 704 O O . GLN A 1 94 ? 2.242 -14.912 -9.263 1.00 97.12 94 GLN A O 1
ATOM 709 N N . VAL A 1 95 ? 4.150 -13.898 -8.622 1.00 97.44 95 VAL A N 1
ATOM 710 C CA . VAL A 1 95 ? 3.528 -12.590 -8.352 1.00 97.44 95 VAL A CA 1
ATOM 711 C C . VAL A 1 95 ? 3.742 -11.561 -9.454 1.00 97.44 95 VAL A C 1
ATOM 713 O O . VAL A 1 95 ? 3.092 -10.522 -9.418 1.00 97.44 95 VAL A O 1
ATOM 716 N N . TRP A 1 96 ? 4.596 -11.820 -10.450 1.00 96.88 96 TRP A N 1
ATOM 717 C CA . TRP A 1 96 ? 5.005 -10.798 -11.421 1.00 96.88 96 TRP A CA 1
ATOM 718 C C . TRP A 1 96 ? 3.833 -10.165 -12.175 1.00 96.88 96 TRP A C 1
ATOM 720 O O . TRP A 1 96 ? 3.800 -8.945 -12.310 1.00 96.88 96 TRP A O 1
ATOM 730 N N . SER A 1 97 ? 2.836 -10.942 -12.613 1.00 97.19 97 SER A N 1
ATOM 731 C CA . SER A 1 97 ? 1.659 -10.379 -13.299 1.00 97.19 97 SER A CA 1
ATOM 732 C C . SER A 1 97 ? 0.833 -9.447 -12.409 1.00 97.19 97 SER A C 1
ATOM 734 O O . SER A 1 97 ? 0.161 -8.548 -12.905 1.00 97.19 97 SER A O 1
ATOM 736 N N . ASP A 1 98 ? 0.877 -9.675 -11.097 1.00 98.12 98 ASP A N 1
ATOM 737 C CA . ASP A 1 98 ? 0.130 -8.942 -10.081 1.00 98.12 98 ASP A CA 1
ATOM 738 C C . ASP A 1 98 ? 0.941 -7.825 -9.424 1.00 98.12 98 ASP A C 1
ATOM 740 O O . ASP A 1 98 ? 0.393 -7.107 -8.594 1.00 98.12 98 ASP A O 1
ATOM 744 N N . THR A 1 99 ? 2.220 -7.676 -9.771 1.00 97.56 99 THR A N 1
ATOM 745 C CA . THR A 1 99 ? 3.116 -6.643 -9.240 1.00 97.56 99 THR A CA 1
ATOM 746 C C . THR A 1 99 ? 3.797 -5.888 -10.378 1.00 97.56 99 THR A C 1
ATOM 748 O O . THR A 1 99 ? 3.314 -4.832 -10.780 1.00 97.56 99 THR A O 1
ATOM 751 N N . LEU A 1 100 ? 4.869 -6.441 -10.946 1.00 96.06 100 LEU A N 1
ATOM 752 C CA . LEU A 1 100 ? 5.662 -5.835 -12.021 1.00 96.06 100 LEU A CA 1
ATOM 753 C C . LEU A 1 100 ? 4.826 -5.559 -13.278 1.00 96.06 100 LEU A C 1
ATOM 755 O O . LEU A 1 100 ? 4.987 -4.522 -13.908 1.00 96.06 100 LEU A O 1
ATOM 759 N N . GLY A 1 101 ? 3.863 -6.427 -13.594 1.00 96.75 101 GLY A N 1
ATOM 760 C CA . GLY A 1 101 ? 2.937 -6.251 -14.716 1.00 96.75 101 GLY A CA 1
ATOM 761 C C . GLY A 1 101 ? 1.985 -5.055 -14.583 1.00 96.75 101 GLY A C 1
ATOM 762 O O . GLY A 1 101 ? 1.278 -4.736 -15.535 1.00 96.75 101 GLY A O 1
ATOM 763 N N . LEU A 1 102 ? 1.945 -4.398 -13.418 1.00 97.44 102 LEU A N 1
ATOM 764 C CA . LEU A 1 102 ? 1.176 -3.171 -13.183 1.00 97.44 102 LEU A CA 1
ATOM 765 C C . LEU A 1 102 ? 2.009 -1.900 -13.399 1.00 97.44 102 LEU A C 1
ATOM 767 O O . LEU A 1 102 ? 1.459 -0.796 -13.407 1.00 97.44 102 LEU A O 1
ATOM 771 N N . VAL A 1 103 ? 3.329 -2.037 -13.525 1.00 96.69 103 VAL A N 1
ATOM 772 C CA . VAL A 1 103 ? 4.253 -0.915 -13.679 1.00 96.69 103 VAL A CA 1
ATOM 773 C C . VAL A 1 103 ? 4.266 -0.485 -15.150 1.00 96.69 103 VAL A C 1
ATOM 775 O O . VAL A 1 103 ? 4.438 -1.329 -16.025 1.00 96.69 103 VAL A O 1
ATOM 778 N N . PRO A 1 104 ? 4.077 0.810 -15.467 1.00 93.94 104 PRO A N 1
ATOM 779 C CA . PRO A 1 104 ? 4.193 1.291 -16.842 1.00 93.94 104 PRO A CA 1
ATOM 780 C C . PRO A 1 104 ? 5.621 1.140 -17.381 1.00 93.94 104 PRO A C 1
ATOM 782 O O . PRO A 1 104 ? 6.565 1.466 -16.667 1.00 93.94 104 PRO A O 1
ATOM 785 N N . ASP A 1 105 ? 5.775 0.798 -18.664 1.00 91.44 105 ASP A N 1
ATOM 786 C CA . ASP A 1 105 ? 7.083 0.647 -19.333 1.00 91.44 105 ASP A CA 1
ATOM 787 C C . ASP A 1 105 ? 8.019 1.855 -19.133 1.00 91.44 105 ASP A C 1
ATOM 789 O O . ASP A 1 105 ? 9.229 1.715 -18.980 1.00 91.44 105 ASP A O 1
ATOM 793 N N . SER A 1 106 ? 7.459 3.067 -19.073 1.00 90.06 106 SER A N 1
ATOM 794 C CA . SER A 1 106 ? 8.217 4.305 -18.852 1.00 90.06 106 SER A CA 1
ATOM 795 C C . SER A 1 106 ? 8.805 4.455 -17.444 1.00 90.06 106 SER A C 1
ATOM 797 O O . SER A 1 106 ? 9.554 5.399 -17.206 1.00 90.06 106 SER A O 1
ATOM 799 N N . ALA A 1 107 ? 8.390 3.615 -16.493 1.00 89.69 107 ALA A N 1
ATOM 800 C CA . ALA A 1 107 ? 8.815 3.650 -15.095 1.00 89.69 107 ALA A CA 1
ATOM 801 C C . ALA A 1 107 ? 9.878 2.586 -14.760 1.00 89.69 107 ALA A C 1
ATOM 803 O O . ALA A 1 107 ? 10.339 2.533 -13.618 1.00 89.69 107 ALA A O 1
ATOM 804 N N . PHE A 1 108 ? 10.275 1.768 -15.738 1.00 87.81 108 PHE A N 1
ATOM 805 C CA . PHE A 1 108 ? 11.448 0.905 -15.636 1.00 87.81 108 PHE A CA 1
ATOM 806 C C . PHE A 1 108 ? 12.712 1.705 -15.959 1.00 87.81 108 PHE A C 1
ATOM 808 O O . PHE A 1 108 ? 12.698 2.572 -16.838 1.00 87.81 108 PHE A O 1
ATOM 815 N N . ASP A 1 109 ? 13.811 1.404 -15.267 1.00 85.81 109 ASP A N 1
ATOM 816 C CA . ASP A 1 109 ? 15.129 1.925 -15.626 1.00 85.81 109 ASP A CA 1
ATOM 817 C C . ASP A 1 109 ? 15.879 0.876 -16.461 1.00 85.81 109 ASP A C 1
ATOM 819 O O . ASP A 1 109 ? 16.408 -0.081 -15.903 1.00 85.81 109 ASP A O 1
ATOM 823 N N . PRO A 1 110 ? 15.977 1.031 -17.794 1.00 82.88 110 PRO A N 1
ATOM 824 C CA . PRO A 1 110 ? 16.642 0.044 -18.644 1.00 82.88 110 PRO A CA 1
ATOM 825 C C . PRO A 1 110 ? 18.166 -0.001 -18.446 1.00 82.88 110 PRO A C 1
ATOM 827 O O . PRO A 1 110 ? 18.845 -0.764 -19.130 1.00 82.88 110 PRO A O 1
ATOM 830 N N . ARG A 1 111 ? 18.730 0.864 -17.592 1.00 86.88 111 ARG A N 1
ATOM 831 C CA . ARG A 1 111 ? 20.172 0.951 -17.320 1.00 86.88 111 ARG A CA 1
ATOM 832 C C . ARG A 1 111 ? 20.573 0.321 -15.988 1.00 86.88 111 ARG A C 1
ATOM 834 O O . ARG A 1 111 ? 21.759 0.347 -15.667 1.00 86.88 111 ARG A O 1
ATOM 841 N N . SER A 1 112 ? 19.612 -0.190 -15.224 1.00 88.50 112 SER A N 1
ATOM 842 C CA . SER A 1 112 ? 19.815 -0.733 -13.886 1.00 88.50 112 SER A CA 1
ATOM 843 C C . SER A 1 112 ? 19.157 -2.103 -13.772 1.00 88.50 112 SER A C 1
ATOM 845 O O . SER A 1 112 ? 18.017 -2.271 -14.191 1.00 88.50 112 SER A O 1
ATOM 847 N N . ASP A 1 113 ? 19.864 -3.057 -13.164 1.00 87.50 113 ASP A N 1
ATOM 848 C CA . ASP A 1 113 ? 19.290 -4.352 -12.770 1.00 87.50 113 ASP A CA 1
ATOM 849 C C . ASP A 1 113 ? 18.590 -4.274 -11.397 1.00 87.50 113 ASP A C 1
ATOM 851 O O . ASP A 1 113 ? 17.875 -5.194 -11.005 1.00 87.50 113 ASP A O 1
ATOM 855 N N . GLU A 1 114 ? 18.785 -3.172 -10.661 1.00 90.75 114 GLU A N 1
ATOM 856 C CA . GLU A 1 114 ? 18.068 -2.897 -9.413 1.00 90.75 114 GLU A CA 1
ATOM 857 C C . GLU A 1 114 ? 16.631 -2.441 -9.701 1.00 90.75 114 GLU A C 1
ATOM 859 O O . GLU A 1 114 ? 16.435 -1.595 -10.585 1.00 90.75 114 GLU A O 1
ATOM 864 N N . PRO A 1 115 ? 15.636 -2.924 -8.934 1.00 92.75 115 PRO A N 1
ATOM 865 C CA . PRO A 1 115 ? 14.243 -2.567 -9.146 1.00 92.75 115 PRO A CA 1
ATOM 866 C C . PRO A 1 115 ? 14.014 -1.069 -8.939 1.00 92.75 115 PRO A C 1
ATOM 868 O O . PRO A 1 115 ? 14.457 -0.459 -7.959 1.00 92.75 115 PRO A O 1
ATOM 871 N N . SER A 1 116 ? 13.259 -0.468 -9.853 1.00 94.62 116 SER A N 1
ATOM 872 C CA . SER A 1 116 ? 12.889 0.937 -9.783 1.00 94.62 116 SER A CA 1
ATOM 873 C C . SER A 1 116 ? 11.983 1.221 -8.580 1.00 94.62 116 SER A C 1
ATOM 875 O O . SER A 1 116 ? 11.313 0.340 -8.029 1.00 94.62 116 SER A O 1
ATOM 877 N N . ALA A 1 117 ? 11.885 2.494 -8.184 1.00 95.12 117 ALA A N 1
ATOM 878 C CA . ALA A 1 117 ? 10.969 2.901 -7.117 1.00 95.12 117 ALA A CA 1
ATOM 879 C C . ALA A 1 117 ? 9.504 2.526 -7.425 1.00 95.12 117 ALA A C 1
ATOM 881 O O . ALA A 1 117 ? 8.743 2.225 -6.507 1.00 95.12 117 ALA A O 1
ATOM 882 N N . ALA A 1 118 ? 9.113 2.505 -8.706 1.00 96.06 118 ALA A N 1
ATOM 883 C CA . ALA A 1 118 ? 7.778 2.093 -9.129 1.00 96.06 118 ALA A CA 1
ATOM 884 C C . ALA A 1 118 ? 7.572 0.575 -8.995 1.00 96.06 118 ALA A C 1
ATOM 886 O O . ALA A 1 118 ? 6.510 0.150 -8.541 1.00 96.06 118 ALA A O 1
ATOM 887 N N . GLU A 1 119 ? 8.584 -0.230 -9.327 1.00 97.12 119 GLU A N 1
ATOM 888 C CA . GLU A 1 119 ? 8.560 -1.690 -9.159 1.00 97.12 119 GLU A CA 1
ATOM 889 C C . GLU A 1 119 ? 8.477 -2.082 -7.684 1.00 97.12 119 GLU A C 1
ATOM 891 O O . GLU A 1 119 ? 7.602 -2.863 -7.291 1.00 97.12 119 GLU A O 1
ATOM 896 N N . LEU A 1 120 ? 9.312 -1.459 -6.845 1.00 96.88 120 LEU A N 1
ATOM 897 C CA . LEU A 1 120 ? 9.257 -1.607 -5.392 1.00 96.88 120 LEU A CA 1
ATOM 898 C C . LEU A 1 120 ? 7.867 -1.255 -4.858 1.00 96.88 120 LEU A C 1
ATOM 900 O O . LEU A 1 120 ? 7.282 -2.028 -4.093 1.00 96.88 120 LEU A O 1
ATOM 904 N N . ALA A 1 121 ? 7.324 -0.109 -5.269 1.00 97.38 121 ALA A N 1
ATOM 905 C CA . ALA A 1 121 ? 6.038 0.379 -4.797 1.00 97.38 121 ALA A CA 1
ATOM 906 C C . ALA A 1 121 ? 4.863 -0.515 -5.210 1.00 97.38 121 ALA A C 1
ATOM 908 O O . ALA A 1 121 ? 4.017 -0.820 -4.368 1.00 97.38 121 ALA A O 1
ATOM 909 N N . ALA A 1 122 ? 4.818 -0.968 -6.467 1.00 98.25 122 ALA A N 1
ATOM 910 C CA . ALA A 1 122 ? 3.786 -1.881 -6.955 1.00 98.25 122 ALA A CA 1
ATOM 911 C C . ALA A 1 122 ? 3.801 -3.199 -6.171 1.00 98.25 122 ALA A C 1
ATOM 913 O O . ALA A 1 122 ? 2.767 -3.639 -5.662 1.00 98.25 122 ALA A O 1
ATOM 914 N N . HIS A 1 123 ? 4.988 -3.794 -6.015 1.00 98.50 123 HIS A N 1
ATOM 915 C CA . HIS A 1 123 ? 5.175 -5.036 -5.269 1.00 98.50 123 HIS A CA 1
ATOM 916 C C . HIS A 1 123 ? 4.724 -4.904 -3.815 1.00 98.50 123 HIS A C 1
ATOM 918 O O . HIS A 1 123 ? 3.929 -5.708 -3.322 1.00 98.50 123 HIS A O 1
ATOM 924 N N . HIS A 1 124 ? 5.162 -3.849 -3.131 1.00 98.38 124 HIS A N 1
ATOM 925 C CA . HIS A 1 124 ? 4.812 -3.634 -1.732 1.00 98.38 124 HIS A CA 1
ATOM 926 C C . HIS A 1 124 ? 3.329 -3.316 -1.553 1.00 98.38 124 HIS A C 1
ATOM 928 O O . HIS A 1 124 ? 2.692 -3.892 -0.674 1.00 98.38 124 HIS A O 1
ATOM 934 N N . ALA A 1 125 ? 2.737 -2.470 -2.396 1.00 98.50 125 ALA A N 1
ATOM 935 C CA . ALA A 1 125 ? 1.312 -2.162 -2.314 1.00 98.50 125 ALA A CA 1
ATOM 936 C C . ALA A 1 125 ? 0.450 -3.422 -2.490 1.00 98.50 125 ALA A C 1
ATOM 938 O O . ALA A 1 125 ? -0.454 -3.667 -1.690 1.00 98.50 125 ALA A O 1
ATOM 939 N N . MET A 1 126 ? 0.759 -4.261 -3.478 1.00 98.75 126 MET A N 1
ATOM 940 C CA . MET A 1 126 ? -0.023 -5.460 -3.790 1.00 98.75 126 MET A CA 1
ATOM 941 C C . MET A 1 126 ? 0.133 -6.570 -2.746 1.00 98.75 126 MET A C 1
ATOM 943 O O . MET A 1 126 ? -0.858 -7.182 -2.333 1.00 98.75 126 MET A O 1
ATOM 947 N N . THR A 1 127 ? 1.350 -6.806 -2.256 1.00 98.56 127 THR A N 1
ATOM 948 C CA . THR A 1 127 ? 1.599 -7.803 -1.202 1.00 98.56 127 THR A CA 1
ATOM 949 C C . THR A 1 127 ? 1.006 -7.360 0.143 1.00 98.56 127 THR A C 1
ATOM 951 O O . THR A 1 127 ? 0.367 -8.157 0.837 1.00 98.56 127 THR A O 1
ATOM 954 N N . LEU A 1 128 ? 1.108 -6.071 0.490 1.00 98.56 128 LEU A N 1
ATOM 955 C CA . LEU A 1 128 ? 0.477 -5.507 1.687 1.00 98.56 128 LEU A CA 1
ATOM 956 C C . LEU A 1 128 ? -1.048 -5.483 1.593 1.00 98.56 128 LEU A C 1
ATOM 958 O O . LEU A 1 128 ? -1.715 -5.714 2.600 1.00 98.56 128 LEU A O 1
ATOM 962 N N . PHE A 1 129 ? -1.616 -5.248 0.410 1.00 98.69 129 PHE A N 1
ATOM 963 C CA . PHE A 1 129 ? -3.051 -5.397 0.183 1.00 98.69 129 PHE A CA 1
ATOM 964 C C . PHE A 1 129 ? -3.505 -6.832 0.456 1.00 98.69 129 PHE A C 1
ATOM 966 O O . PHE A 1 129 ? -4.470 -7.048 1.190 1.00 98.69 129 PHE A O 1
ATOM 973 N N . ALA A 1 130 ? -2.778 -7.824 -0.058 1.00 98.12 130 ALA A N 1
ATOM 974 C CA . ALA A 1 130 ? -3.112 -9.225 0.165 1.00 98.12 130 ALA A CA 1
ATOM 975 C C . ALA A 1 130 ? -3.028 -9.634 1.647 1.00 98.12 130 ALA A C 1
ATOM 977 O O . ALA A 1 130 ? -3.819 -10.472 2.100 1.00 98.12 130 ALA A O 1
ATOM 978 N N . LEU A 1 131 ? -2.097 -9.033 2.400 1.00 97.81 131 LEU A N 1
ATOM 979 C CA . LEU A 1 131 ? -1.999 -9.158 3.856 1.00 97.81 131 LEU A CA 1
ATOM 980 C C . LEU A 1 131 ? -3.196 -8.503 4.559 1.00 97.81 131 LEU A C 1
ATOM 982 O O . LEU A 1 131 ? -3.817 -9.130 5.414 1.00 97.81 131 LEU A O 1
ATOM 986 N N . HIS A 1 132 ? -3.541 -7.269 4.188 1.00 97.75 132 HIS A N 1
ATOM 987 C CA . HIS A 1 132 ? -4.655 -6.520 4.768 1.00 97.75 132 HIS A CA 1
ATOM 988 C C . HIS A 1 132 ? -5.988 -7.232 4.544 1.00 97.75 132 HIS A C 1
ATOM 990 O O . HIS A 1 132 ? -6.747 -7.431 5.487 1.00 97.75 132 HIS A O 1
ATOM 996 N N . ARG A 1 133 ? -6.233 -7.724 3.325 1.00 94.75 133 ARG A N 1
ATOM 997 C CA . ARG A 1 133 ? -7.465 -8.436 2.976 1.00 94.75 133 ARG A CA 1
ATOM 998 C C . ARG A 1 133 ? -7.610 -9.787 3.685 1.00 94.75 133 ARG A C 1
ATOM 1000 O O . ARG A 1 133 ? -8.682 -10.372 3.638 1.00 94.75 133 ARG A O 1
ATOM 1007 N N . GLN A 1 134 ? -6.594 -10.334 4.350 1.00 91.69 134 GLN A N 1
ATOM 1008 C CA . GLN A 1 134 ? -6.695 -11.670 4.946 1.00 91.69 134 GLN A CA 1
ATOM 1009 C C . GLN A 1 134 ? -7.797 -11.770 6.020 1.00 91.69 134 GLN A C 1
ATOM 1011 O O . GLN A 1 134 ? -7.759 -11.074 7.035 1.00 91.69 134 GLN A O 1
ATOM 1016 N N . GLY A 1 135 ? -8.712 -12.733 5.873 1.00 86.62 135 GLY A N 1
ATOM 1017 C CA . GLY A 1 135 ? -9.789 -13.000 6.834 1.00 86.62 135 GLY A CA 1
ATOM 1018 C C . GLY A 1 135 ? -11.105 -12.319 6.450 1.00 86.62 135 GLY A C 1
ATOM 1019 O O . GLY A 1 135 ? -11.472 -12.308 5.278 1.00 86.62 135 GLY A O 1
ATOM 1020 N N . ARG A 1 136 ? -11.825 -11.774 7.437 1.00 77.25 136 ARG A N 1
ATOM 1021 C CA . ARG A 1 136 ? -13.168 -11.175 7.282 1.00 77.25 136 ARG A CA 1
ATOM 1022 C C . ARG A 1 136 ? -13.169 -9.662 7.002 1.00 77.25 136 ARG A C 1
ATOM 1024 O O . ARG A 1 136 ? -14.159 -8.997 7.256 1.00 77.25 136 ARG A O 1
ATOM 1031 N N . VAL A 1 137 ? -12.057 -9.122 6.514 1.00 83.81 137 VAL A N 1
ATOM 1032 C CA . VAL A 1 137 ? -11.931 -7.695 6.177 1.00 83.81 137 VAL A CA 1
ATOM 1033 C C . VAL A 1 137 ? -12.691 -7.434 4.884 1.00 83.81 137 VAL A C 1
ATOM 1035 O O . VAL A 1 137 ? -12.242 -7.856 3.820 1.00 83.81 137 VAL A O 1
ATOM 1038 N N . GLU A 1 138 ? -13.838 -6.770 4.958 1.00 79.19 138 GLU A N 1
ATOM 1039 C CA . GLU A 1 138 ? -14.700 -6.568 3.785 1.00 79.19 138 GLU A CA 1
ATOM 1040 C C . GLU A 1 138 ? -14.130 -5.514 2.819 1.00 79.19 138 GLU A C 1
ATOM 1042 O O . GLU A 1 138 ? -14.280 -5.640 1.598 1.00 79.19 138 GLU A O 1
ATOM 1047 N N . GLY A 1 139 ? -13.424 -4.507 3.353 1.00 89.81 139 GLY A N 1
ATOM 1048 C CA . GLY A 1 139 ? -12.943 -3.341 2.608 1.00 89.81 139 GLY A CA 1
ATOM 1049 C C . GLY A 1 139 ? -11.488 -2.970 2.895 1.00 89.81 139 GLY A C 1
ATOM 1050 O O . GLY A 1 139 ? -11.223 -1.877 3.384 1.00 89.81 139 GLY A O 1
ATOM 1051 N N . ALA A 1 140 ? -10.535 -3.842 2.554 1.00 97.31 140 ALA A N 1
ATOM 1052 C CA . ALA A 1 140 ? -9.106 -3.527 2.673 1.00 97.31 140 ALA A CA 1
ATOM 1053 C C . ALA A 1 140 ? -8.692 -2.388 1.724 1.00 97.31 140 ALA A C 1
ATOM 1055 O O . ALA A 1 140 ? -8.012 -1.448 2.135 1.00 97.31 140 ALA A O 1
ATOM 1056 N N . HIS A 1 141 ? -9.126 -2.456 0.460 1.00 98.06 141 HIS A N 1
ATOM 1057 C CA . HIS A 1 141 ? -9.027 -1.359 -0.500 1.00 98.06 141 HIS A CA 1
ATOM 1058 C C . HIS A 1 141 ? -10.284 -0.492 -0.455 1.00 98.06 141 HIS A C 1
ATOM 1060 O O . HIS A 1 141 ? -11.384 -0.990 -0.709 1.00 98.06 141 HIS A O 1
ATOM 1066 N N . VAL A 1 142 ? -10.111 0.805 -0.192 1.00 97.50 142 VAL A N 1
ATOM 1067 C CA . VAL A 1 142 ? -11.184 1.811 -0.239 1.00 97.50 142 VAL A CA 1
ATOM 1068 C C . VAL A 1 142 ? -10.690 3.041 -0.989 1.00 97.50 142 VAL A C 1
ATOM 1070 O O . VAL A 1 142 ? -9.816 3.764 -0.507 1.00 97.50 142 VAL A O 1
ATOM 1073 N N . ASP A 1 143 ? -11.280 3.297 -2.157 1.00 95.81 143 ASP A N 1
ATOM 1074 C CA . ASP A 1 143 ? -10.936 4.446 -2.997 1.00 95.81 143 ASP A CA 1
ATOM 1075 C C . ASP A 1 143 ? -11.074 5.772 -2.227 1.00 95.81 143 ASP A C 1
ATOM 1077 O O . ASP A 1 143 ? -12.076 6.034 -1.562 1.00 95.81 143 ASP A O 1
ATOM 1081 N N . GLY A 1 144 ? -10.050 6.622 -2.319 1.00 93.00 144 GLY A N 1
ATOM 1082 C CA . GLY A 1 144 ? -10.010 7.940 -1.687 1.00 93.00 144 GLY A CA 1
ATOM 1083 C C . GLY A 1 144 ? -9.575 7.946 -0.218 1.00 93.00 144 GLY A C 1
ATOM 1084 O O . GLY A 1 144 ? -9.341 9.028 0.330 1.00 93.00 144 GLY A O 1
ATOM 1085 N N . THR A 1 145 ? -9.404 6.786 0.428 1.00 95.44 145 THR A N 1
ATOM 1086 C CA . THR A 1 145 ? -8.860 6.737 1.794 1.00 95.44 145 THR A CA 1
ATOM 1087 C C . THR A 1 145 ? -7.343 6.887 1.759 1.00 95.44 145 THR A C 1
ATOM 1089 O O . THR A 1 145 ? -6.599 5.915 1.664 1.00 95.44 145 THR A O 1
ATOM 1092 N N . ALA A 1 146 ? -6.884 8.137 1.800 1.00 95.31 146 ALA A N 1
ATOM 1093 C CA . ALA A 1 146 ? -5.472 8.467 1.655 1.00 95.31 146 ALA A CA 1
ATOM 1094 C C . ALA A 1 146 ? -4.595 7.901 2.799 1.00 95.31 146 ALA A C 1
AT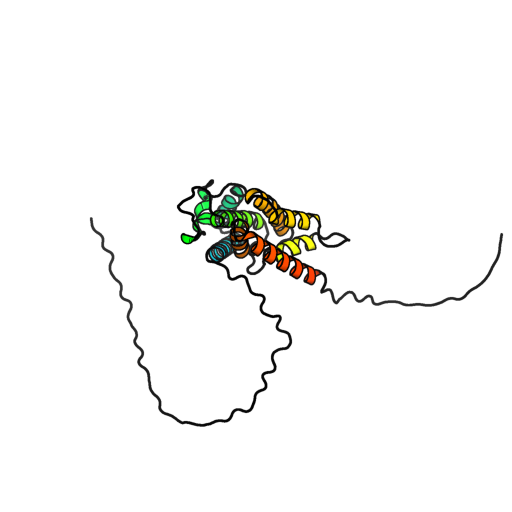OM 1096 O O . ALA A 1 146 ? -5.060 7.873 3.946 1.00 95.31 146 ALA A O 1
ATOM 1097 N N . PRO A 1 147 ? -3.321 7.533 2.543 1.00 95.38 147 PRO A N 1
ATOM 1098 C CA . PRO A 1 147 ? -2.482 6.842 3.528 1.00 95.38 147 PRO A CA 1
ATOM 1099 C C . PRO A 1 147 ? -2.337 7.573 4.865 1.00 95.38 147 PRO A C 1
ATOM 1101 O O . PRO A 1 147 ? -2.586 6.987 5.917 1.00 95.38 147 PRO A O 1
ATOM 1104 N N . GLY A 1 148 ? -2.035 8.877 4.850 1.00 94.56 148 GLY A N 1
ATOM 1105 C CA . GLY A 1 148 ? -1.903 9.653 6.087 1.00 94.56 148 GLY A CA 1
ATOM 1106 C C . GLY A 1 148 ? -3.203 9.728 6.901 1.00 94.56 148 GLY A C 1
ATOM 1107 O O . GLY A 1 148 ? -3.151 9.765 8.127 1.00 94.56 148 GLY A O 1
ATOM 1108 N N . ILE A 1 149 ? -4.370 9.690 6.243 1.00 95.25 149 ILE A N 1
ATOM 1109 C CA . ILE A 1 149 ? -5.679 9.644 6.917 1.00 95.25 149 ILE A CA 1
ATOM 1110 C C . ILE A 1 149 ? -5.898 8.267 7.550 1.00 95.25 149 ILE A C 1
ATOM 1112 O O . ILE A 1 149 ? -6.321 8.191 8.702 1.00 95.25 149 ILE A O 1
ATOM 1116 N N . ALA A 1 150 ? -5.614 7.188 6.815 1.00 96.12 150 ALA A N 1
ATOM 1117 C CA . ALA A 1 150 ? -5.772 5.821 7.307 1.00 96.12 150 ALA A CA 1
ATOM 1118 C C . ALA A 1 150 ? -4.913 5.573 8.558 1.00 96.12 150 ALA A C 1
ATOM 1120 O O . ALA A 1 150 ? -5.416 5.089 9.571 1.00 96.12 150 ALA A O 1
ATOM 1121 N N . PHE A 1 151 ? -3.637 5.972 8.528 1.00 95.25 151 PHE A N 1
ATOM 1122 C CA . PHE A 1 151 ? -2.731 5.779 9.664 1.00 95.25 151 PHE A CA 1
ATOM 1123 C C . PHE A 1 151 ? -3.105 6.633 10.879 1.00 95.25 151 PHE A C 1
ATOM 1125 O O . PHE A 1 151 ? -3.045 6.134 12.001 1.00 95.25 151 PHE A O 1
ATOM 1132 N N . ALA A 1 152 ? -3.569 7.870 10.674 1.00 93.88 152 ALA A N 1
ATOM 1133 C CA . ALA A 1 152 ? -4.117 8.675 11.764 1.00 93.88 152 ALA A CA 1
ATOM 1134 C C . ALA A 1 152 ? -5.342 7.997 12.393 1.00 93.88 152 ALA A C 1
ATOM 1136 O O . ALA A 1 152 ? -5.419 7.867 13.610 1.00 93.88 152 ALA A O 1
ATOM 1137 N N . ARG A 1 153 ? -6.279 7.491 11.579 1.00 94.81 153 ARG A N 1
ATOM 1138 C CA . ARG A 1 153 ? -7.441 6.740 12.086 1.00 94.81 153 ARG A CA 1
ATOM 1139 C C . ARG A 1 153 ? -7.019 5.525 12.912 1.00 94.81 153 ARG A C 1
ATOM 1141 O O . ARG A 1 153 ? -7.602 5.303 13.966 1.00 94.81 153 ARG A O 1
ATOM 1148 N N . ALA A 1 154 ? -5.989 4.788 12.490 1.00 94.56 154 ALA A N 1
ATOM 1149 C CA . ALA A 1 154 ? -5.453 3.669 13.268 1.00 94.56 154 ALA A CA 1
ATOM 1150 C C . ALA A 1 154 ? -4.879 4.116 14.623 1.00 94.56 154 ALA A C 1
ATOM 1152 O O . ALA A 1 154 ? -5.086 3.442 15.634 1.00 94.56 154 ALA A O 1
ATOM 1153 N N . ALA A 1 155 ? -4.189 5.260 14.666 1.00 94.00 155 ALA A N 1
ATOM 1154 C CA . ALA A 1 155 ? -3.680 5.824 15.914 1.00 94.00 155 ALA A CA 1
ATOM 1155 C C . ALA A 1 155 ? -4.820 6.224 16.865 1.00 94.00 155 ALA A C 1
ATOM 1157 O O . ALA A 1 155 ? -4.746 5.946 18.062 1.00 94.00 155 ALA A O 1
ATOM 1158 N N . TRP A 1 156 ? -5.902 6.802 16.336 1.00 92.06 156 TRP A N 1
ATOM 1159 C CA . TRP A 1 156 ? -7.088 7.191 17.108 1.00 92.06 156 TRP A CA 1
ATOM 1160 C C . TRP A 1 156 ? -7.960 6.018 17.562 1.00 92.06 156 TRP A C 1
ATOM 1162 O O . TRP A 1 156 ? -8.524 6.062 18.659 1.00 92.06 156 TRP A O 1
ATOM 1172 N N . ALA A 1 157 ? -8.071 4.970 16.746 1.00 91.56 157 ALA A N 1
ATOM 1173 C CA . ALA A 1 157 ? -8.779 3.742 17.106 1.00 91.56 157 ALA A CA 1
ATOM 1174 C C . ALA A 1 157 ? -8.127 3.059 18.319 1.00 91.56 157 ALA A C 1
ATOM 1176 O O . ALA A 1 157 ? -8.813 2.505 19.170 1.00 91.56 157 ALA A O 1
ATOM 1177 N N . ARG A 1 158 ? -6.801 3.191 18.448 1.00 90.62 158 ARG A N 1
ATOM 1178 C CA . ARG A 1 158 ? -5.991 2.619 19.535 1.00 90.62 158 ARG A CA 1
ATOM 1179 C C . ARG A 1 158 ? -5.565 3.642 20.590 1.00 90.62 158 ARG A C 1
ATOM 1181 O O . ARG A 1 158 ? -4.548 3.442 21.257 1.00 90.62 158 ARG A O 1
ATOM 1188 N N . ARG A 1 159 ? -6.296 4.756 20.696 1.00 89.00 159 ARG A N 1
ATOM 1189 C CA . ARG A 1 159 ? -5.989 5.855 21.620 1.00 89.00 159 ARG A CA 1
ATOM 1190 C C . ARG A 1 159 ? -5.972 5.394 23.080 1.00 89.00 159 ARG A C 1
ATOM 1192 O O . ARG A 1 159 ? -6.750 4.524 23.470 1.00 89.00 159 ARG A O 1
ATOM 1199 N N . GLY A 1 160 ? -5.094 6.005 23.865 1.00 82.62 160 GLY A N 1
ATOM 1200 C CA . GLY A 1 160 ? -5.090 5.899 25.321 1.00 82.62 160 GLY A CA 1
ATOM 1201 C C . GLY A 1 160 ? -5.889 7.035 25.974 1.00 82.62 160 GLY A C 1
ATOM 1202 O O . GLY A 1 160 ? -6.503 7.839 25.267 1.00 82.62 160 GLY A O 1
ATOM 1203 N N . PRO A 1 161 ? -5.866 7.129 27.316 1.00 77.31 161 PRO A N 1
ATOM 1204 C CA . PRO A 1 161 ? -6.480 8.236 28.058 1.00 77.31 161 PRO A CA 1
ATOM 1205 C C . PRO A 1 161 ? -5.953 9.612 27.627 1.00 77.31 161 PRO A C 1
ATOM 1207 O O . PRO A 1 161 ? -6.713 10.573 27.585 1.00 77.31 161 PRO A O 1
ATOM 1210 N N . ASP A 1 162 ? -4.676 9.674 27.243 1.00 78.62 162 ASP A N 1
ATOM 1211 C CA . ASP A 1 162 ? -3.958 10.912 26.925 1.00 78.62 162 ASP A CA 1
ATOM 1212 C C . ASP A 1 162 ? -4.042 11.320 25.440 1.00 78.62 162 ASP A C 1
ATOM 1214 O O . ASP A 1 162 ? -3.405 12.284 25.019 1.00 78.62 162 ASP A O 1
ATOM 1218 N N . GLY A 1 163 ? -4.821 10.597 24.624 1.00 83.69 163 GLY A N 1
ATOM 1219 C CA . GLY A 1 163 ? -4.987 10.874 23.193 1.00 83.69 163 GLY A CA 1
ATOM 1220 C C . GLY A 1 163 ? -4.510 9.738 22.288 1.00 83.69 163 GLY A C 1
ATOM 1221 O O . GLY A 1 163 ? -4.511 8.571 22.683 1.00 83.69 163 GLY A O 1
ATOM 1222 N N . GLU A 1 164 ? -4.177 10.064 21.032 1.00 87.38 164 GLU A N 1
ATOM 1223 C CA . GLU A 1 164 ? -3.818 9.074 20.007 1.00 87.38 164 GLU A CA 1
ATOM 1224 C C . GLU A 1 164 ? -2.718 8.099 20.456 1.00 87.38 164 GLU A C 1
ATOM 1226 O O . GLU A 1 164 ? -1.884 8.393 21.310 1.00 87.38 164 GLU A O 1
ATOM 1231 N N . SER A 1 165 ? -2.691 6.910 19.856 1.00 91.19 165 SER A N 1
ATOM 1232 C CA . SER A 1 165 ? -1.679 5.912 20.183 1.00 91.19 165 SER A CA 1
ATOM 1233 C C . SER A 1 165 ? -0.277 6.371 19.776 1.00 91.19 165 SER A C 1
ATOM 1235 O O . SER A 1 165 ? 0.102 6.281 18.603 1.00 91.19 165 SER A O 1
ATOM 1237 N N . GLU A 1 166 ? 0.549 6.751 20.753 1.00 89.69 166 GLU A N 1
ATOM 1238 C CA . GLU A 1 166 ? 1.951 7.100 20.501 1.00 89.69 166 GLU A CA 1
ATOM 1239 C C . GLU A 1 166 ? 2.728 5.964 19.819 1.00 89.69 166 GLU A C 1
ATOM 1241 O O . GLU A 1 166 ? 3.638 6.199 19.030 1.00 89.69 166 GLU A O 1
ATOM 1246 N N . GLY A 1 167 ? 2.382 4.704 20.103 1.00 91.38 167 GLY A N 1
ATOM 1247 C CA . GLY A 1 167 ? 3.027 3.546 19.484 1.00 91.38 167 GLY A CA 1
ATOM 1248 C C . GLY A 1 167 ? 2.731 3.426 17.986 1.00 91.38 167 GLY A C 1
ATOM 1249 O O . GLY A 1 167 ? 3.601 3.007 17.218 1.00 91.38 167 GLY A O 1
ATOM 1250 N N . VAL A 1 168 ? 1.521 3.798 17.556 1.00 92.69 168 VAL A N 1
ATOM 1251 C CA . VAL A 1 168 ? 1.171 3.879 16.128 1.00 92.69 168 VAL A CA 1
ATOM 1252 C C . VAL A 1 168 ? 1.862 5.083 15.502 1.00 92.69 168 VAL A C 1
ATOM 1254 O O . VAL A 1 168 ? 2.474 4.943 14.443 1.00 92.69 168 VAL A O 1
ATOM 1257 N N . ARG A 1 169 ? 1.856 6.223 16.203 1.00 91.88 169 ARG A N 1
ATOM 1258 C CA . ARG A 1 169 ? 2.515 7.451 15.766 1.00 91.88 169 ARG A CA 1
ATOM 1259 C C . ARG A 1 169 ? 4.010 7.254 15.519 1.00 91.88 169 ARG A C 1
ATOM 1261 O O . ARG A 1 169 ? 4.473 7.490 14.409 1.00 91.88 169 ARG A O 1
ATOM 1268 N N . ARG A 1 170 ? 4.743 6.710 16.497 1.00 92.81 170 ARG A N 1
ATOM 1269 C CA . ARG A 1 170 ? 6.180 6.406 16.377 1.00 92.81 170 ARG A CA 1
ATOM 1270 C C . ARG A 1 170 ? 6.488 5.499 15.190 1.00 92.81 170 ARG A C 1
ATOM 1272 O O . ARG A 1 170 ? 7.501 5.682 14.527 1.00 92.81 170 ARG A O 1
ATOM 1279 N N . ARG A 1 171 ? 5.625 4.520 14.902 1.00 94.69 171 ARG A N 1
ATOM 1280 C CA . ARG A 1 171 ? 5.808 3.620 13.753 1.00 94.69 171 ARG A CA 1
ATOM 1281 C C . ARG A 1 171 ? 5.552 4.320 12.423 1.00 94.69 171 ARG A C 1
ATOM 1283 O O . ARG A 1 171 ? 6.252 4.034 11.458 1.00 94.69 171 ARG A O 1
ATOM 1290 N N . PHE A 1 172 ? 4.573 5.218 12.374 1.00 93.75 172 PHE A N 1
ATOM 1291 C CA . PHE A 1 172 ? 4.353 6.073 11.213 1.00 93.75 172 PHE A CA 1
ATOM 1292 C C . PHE A 1 172 ? 5.545 7.003 10.971 1.00 93.75 172 PHE A C 1
ATOM 1294 O O . PHE A 1 172 ? 6.045 7.046 9.850 1.00 93.75 172 PHE A O 1
ATOM 1301 N N . ASP A 1 1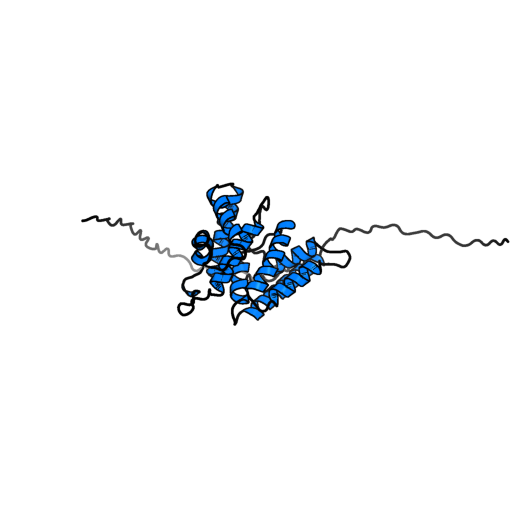73 ? 6.052 7.657 12.018 1.00 92.44 173 ASP A N 1
ATOM 1302 C CA . ASP A 1 173 ? 7.224 8.529 11.926 1.00 92.44 173 ASP A CA 1
ATOM 1303 C C . ASP A 1 173 ? 8.465 7.736 11.461 1.00 92.44 173 ASP A C 1
ATOM 1305 O O . ASP A 1 173 ? 9.117 8.133 10.498 1.00 92.44 173 ASP A O 1
ATOM 1309 N N . ALA A 1 174 ? 8.724 6.557 12.040 1.00 93.69 174 ALA A N 1
ATOM 1310 C CA . ALA A 1 174 ? 9.823 5.680 11.622 1.00 93.69 174 ALA A CA 1
ATOM 1311 C C . ALA A 1 174 ? 9.705 5.235 10.154 1.00 93.69 174 ALA A C 1
ATOM 1313 O O . ALA A 1 174 ? 10.688 5.239 9.419 1.00 93.69 174 ALA A O 1
ATOM 1314 N N . MET A 1 175 ? 8.494 4.909 9.693 1.00 94.50 175 MET A N 1
ATOM 1315 C CA . MET A 1 175 ? 8.244 4.508 8.307 1.00 94.50 175 MET A CA 1
ATOM 1316 C C . MET A 1 175 ? 8.602 5.611 7.304 1.00 94.50 175 MET A C 1
ATOM 1318 O O . MET A 1 175 ? 9.185 5.319 6.257 1.00 94.50 175 MET A O 1
ATOM 1322 N N . VAL A 1 176 ? 8.285 6.872 7.620 1.00 90.12 176 VAL A N 1
ATOM 1323 C CA . VAL A 1 176 ? 8.584 7.999 6.728 1.00 90.12 176 VAL A CA 1
ATOM 1324 C C . VAL A 1 176 ? 10.035 8.460 6.809 1.00 90.12 176 VAL A C 1
ATOM 1326 O O . VAL A 1 176 ? 10.538 8.984 5.815 1.00 90.12 176 VAL A O 1
ATOM 1329 N N . THR A 1 177 ? 10.715 8.298 7.948 1.00 90.12 177 THR A N 1
ATOM 1330 C CA . THR A 1 177 ? 12.120 8.714 8.131 1.00 90.12 177 THR A CA 1
ATOM 1331 C C . THR A 1 177 ? 13.138 7.609 7.874 1.00 90.12 177 THR A C 1
ATOM 1333 O O . THR A 1 177 ? 14.332 7.891 7.936 1.00 90.12 177 THR A O 1
ATOM 1336 N N . ALA A 1 178 ? 12.691 6.383 7.601 1.00 93.25 178 ALA A N 1
ATOM 1337 C CA . ALA A 1 178 ? 13.568 5.249 7.347 1.00 93.25 178 ALA A CA 1
ATOM 1338 C C . ALA A 1 178 ? 14.616 5.571 6.255 1.00 93.25 178 ALA A C 1
ATOM 1340 O O . ALA A 1 178 ? 14.263 6.152 5.222 1.00 93.25 178 ALA A O 1
ATOM 1341 N N . PRO A 1 179 ? 15.895 5.201 6.459 1.00 90.06 179 PRO A N 1
ATOM 1342 C CA . PRO A 1 179 ? 16.980 5.453 5.512 1.00 90.06 179 PRO A CA 1
ATOM 1343 C C . PRO A 1 179 ? 16.886 4.602 4.242 1.00 90.06 179 PRO A C 1
ATOM 1345 O O . PRO A 1 179 ? 17.480 4.961 3.228 1.00 90.06 179 PRO A O 1
ATOM 1348 N N . THR A 1 180 ? 16.163 3.478 4.285 1.00 93.00 180 THR A N 1
ATOM 1349 C CA . THR A 1 180 ? 16.028 2.546 3.159 1.00 93.00 180 THR A CA 1
ATOM 1350 C C . THR A 1 180 ? 14.566 2.201 2.884 1.00 93.00 180 THR A C 1
ATOM 1352 O O . THR A 1 180 ? 13.718 2.230 3.783 1.00 93.00 180 THR A O 1
ATOM 1355 N N . SER A 1 181 ? 14.267 1.836 1.634 1.00 93.69 181 SER A N 1
ATOM 1356 C CA . SER A 1 181 ? 12.948 1.337 1.226 1.00 93.69 181 SER A CA 1
ATOM 1357 C C . SER A 1 181 ? 12.568 0.057 1.976 1.00 93.69 181 SER A C 1
ATOM 1359 O O . SER A 1 181 ? 11.431 -0.057 2.426 1.00 93.69 181 SER A O 1
ATOM 1361 N N . ALA A 1 182 ? 13.519 -0.856 2.198 1.00 93.19 182 ALA A N 1
ATOM 1362 C CA . ALA A 1 182 ? 13.304 -2.098 2.942 1.00 93.19 182 ALA A CA 1
ATOM 1363 C C . ALA A 1 182 ? 12.897 -1.852 4.410 1.00 93.19 182 ALA A C 1
ATOM 1365 O O . ALA A 1 182 ? 11.946 -2.455 4.913 1.00 93.19 182 ALA A O 1
ATOM 1366 N N . GLU A 1 183 ? 13.559 -0.918 5.099 1.00 95.25 183 GLU A N 1
ATOM 1367 C CA . GLU A 1 183 ? 13.195 -0.547 6.473 1.00 95.25 183 GLU A CA 1
ATOM 1368 C C . GLU A 1 183 ? 11.835 0.169 6.523 1.00 95.25 183 GLU A C 1
ATOM 1370 O O . GLU A 1 183 ? 10.972 -0.169 7.342 1.00 95.25 183 GLU A O 1
ATOM 1375 N N . SER A 1 184 ? 11.593 1.090 5.583 1.00 95.75 184 SER A N 1
ATOM 1376 C CA . SER A 1 184 ? 10.297 1.760 5.413 1.00 95.75 184 SER A CA 1
ATOM 1377 C C . SER A 1 184 ? 9.164 0.742 5.210 1.00 95.75 184 SER A C 1
ATOM 1379 O O . SER A 1 184 ? 8.137 0.795 5.895 1.00 95.75 184 SER A O 1
ATOM 1381 N N . ALA A 1 185 ? 9.377 -0.252 4.344 1.00 95.62 185 ALA A N 1
ATOM 1382 C CA . ALA A 1 185 ? 8.455 -1.349 4.079 1.00 95.62 185 ALA A CA 1
ATOM 1383 C C . ALA A 1 185 ? 8.159 -2.202 5.323 1.00 95.62 185 ALA A C 1
ATOM 1385 O O . ALA A 1 185 ? 7.003 -2.569 5.562 1.00 95.62 185 ALA A O 1
ATOM 1386 N N . GLY A 1 186 ? 9.171 -2.478 6.150 1.00 96.50 186 GLY A N 1
ATOM 1387 C CA . GLY A 1 186 ? 9.005 -3.185 7.421 1.00 96.50 186 GLY A CA 1
ATOM 1388 C C . GLY A 1 186 ? 8.062 -2.451 8.379 1.00 96.50 186 GLY A C 1
ATOM 1389 O O . GLY A 1 186 ? 7.118 -3.043 8.917 1.00 96.50 186 GLY A O 1
ATOM 1390 N N . HIS A 1 187 ? 8.252 -1.140 8.551 1.00 96.69 187 HIS A N 1
ATOM 1391 C CA . HIS A 1 187 ? 7.355 -0.325 9.374 1.00 96.69 187 HIS A CA 1
ATOM 1392 C C . HIS A 1 187 ? 5.947 -0.215 8.776 1.00 96.69 187 HIS A C 1
ATOM 1394 O O . HIS A 1 187 ? 4.956 -0.336 9.507 1.00 96.69 187 HIS A O 1
ATOM 1400 N N . LEU A 1 188 ? 5.848 -0.049 7.454 1.00 97.19 188 LEU A N 1
ATOM 1401 C CA . LEU A 1 188 ? 4.581 0.008 6.730 1.00 97.19 188 LEU A CA 1
ATOM 1402 C C . LEU A 1 188 ? 3.773 -1.285 6.889 1.00 97.19 188 LEU A C 1
ATOM 1404 O O . LEU A 1 188 ? 2.568 -1.226 7.134 1.00 97.19 188 LEU A O 1
ATOM 1408 N N . ARG A 1 189 ? 4.425 -2.453 6.838 1.00 97.44 189 ARG A N 1
ATOM 1409 C CA . ARG A 1 189 ? 3.780 -3.745 7.108 1.00 97.44 189 ARG A CA 1
ATOM 1410 C C . ARG A 1 189 ? 3.112 -3.763 8.479 1.00 97.44 189 ARG A C 1
ATOM 1412 O O . ARG A 1 189 ? 1.965 -4.194 8.590 1.00 97.44 189 ARG A O 1
ATOM 1419 N N . GLY A 1 190 ? 3.797 -3.267 9.509 1.00 96.81 190 GLY A N 1
ATOM 1420 C CA . GLY A 1 190 ? 3.228 -3.153 10.851 1.00 96.81 190 GLY A CA 1
ATOM 1421 C C . GLY A 1 190 ? 2.010 -2.223 10.902 1.00 96.81 190 GLY A C 1
ATOM 1422 O O . GLY A 1 190 ? 1.020 -2.549 11.550 1.00 96.81 190 GLY A O 1
ATOM 1423 N N . LEU A 1 191 ? 2.039 -1.095 10.185 1.00 97.06 191 LEU A N 1
ATOM 1424 C CA . LEU A 1 191 ? 0.889 -0.186 10.088 1.00 97.06 191 LEU A CA 1
ATOM 1425 C C . LEU A 1 191 ? -0.303 -0.836 9.380 1.00 97.06 191 LEU A C 1
ATOM 1427 O O . LEU A 1 191 ? -1.427 -0.732 9.858 1.00 97.06 191 LEU A O 1
ATOM 1431 N N . VAL A 1 192 ? -0.071 -1.555 8.284 1.00 97.69 192 VAL A N 1
ATOM 1432 C CA . VAL A 1 192 ? -1.131 -2.261 7.550 1.00 97.69 192 VAL A CA 1
ATOM 1433 C C . VAL A 1 192 ? -1.768 -3.370 8.393 1.00 97.69 192 VAL A C 1
ATOM 1435 O O . VAL A 1 192 ? -2.975 -3.581 8.324 1.00 97.69 192 VAL A O 1
ATOM 1438 N N . GLN A 1 193 ? -0.998 -4.050 9.245 1.00 96.38 193 GLN A N 1
ATOM 1439 C CA . GLN A 1 193 ? -1.560 -5.010 10.203 1.00 96.38 193 GLN A CA 1
ATOM 1440 C C . GLN A 1 193 ? -2.471 -4.341 11.240 1.00 96.38 193 GLN A C 1
ATOM 1442 O O . GLN A 1 193 ? -3.470 -4.939 11.638 1.00 96.38 193 GLN A O 1
ATOM 1447 N N . LEU A 1 194 ? -2.151 -3.112 11.659 1.00 96.00 194 LEU A N 1
ATOM 1448 C CA . LEU A 1 194 ? -3.014 -2.329 12.543 1.00 96.00 194 LEU A CA 1
ATOM 1449 C C . LEU A 1 194 ? -4.293 -1.899 11.821 1.00 96.00 194 LEU A C 1
ATOM 1451 O O . LEU A 1 194 ? -5.369 -2.090 12.370 1.00 96.00 194 LEU A O 1
ATOM 1455 N N . LEU A 1 195 ? -4.191 -1.406 10.581 1.00 96.50 195 LEU A N 1
ATOM 1456 C CA . LEU A 1 195 ? -5.359 -1.085 9.749 1.00 96.50 195 LEU A CA 1
ATOM 1457 C C . LEU A 1 195 ? -6.299 -2.283 9.620 1.00 96.50 195 LEU A C 1
ATOM 1459 O O . LEU A 1 195 ? -7.490 -2.166 9.885 1.00 96.50 195 LEU A O 1
ATOM 1463 N N . ARG A 1 196 ? -5.729 -3.455 9.327 1.00 96.38 196 ARG A N 1
ATOM 1464 C CA . ARG A 1 196 ? -6.454 -4.722 9.264 1.00 96.38 196 ARG A CA 1
ATOM 1465 C C . ARG A 1 196 ? -7.176 -5.058 10.568 1.00 96.38 196 ARG A C 1
ATOM 1467 O O . ARG A 1 196 ? -8.294 -5.556 10.529 1.00 96.38 196 ARG A O 1
ATOM 1474 N N . ALA A 1 197 ? -6.514 -4.875 11.709 1.00 94.38 197 ALA A N 1
ATOM 1475 C CA . ALA A 1 197 ? -7.088 -5.208 13.010 1.00 94.38 197 ALA A CA 1
ATOM 1476 C C . ALA A 1 197 ? -8.277 -4.305 13.375 1.00 94.38 197 ALA A C 1
ATOM 1478 O O . ALA A 1 197 ? -9.183 -4.762 14.061 1.00 94.38 197 ALA A O 1
ATOM 1479 N N . GLU A 1 198 ? -8.270 -3.062 12.893 1.00 93.94 198 GLU A N 1
ATOM 1480 C CA . GLU A 1 198 ? -9.329 -2.071 13.115 1.00 93.94 198 GLU A CA 1
ATOM 1481 C C . GLU A 1 198 ? -10.346 -1.987 11.956 1.00 93.94 198 GLU A C 1
ATOM 1483 O O . GLU A 1 198 ? -11.207 -1.112 11.973 1.00 93.94 198 GLU A O 1
ATOM 1488 N N . ASP A 1 199 ? -10.231 -2.848 10.936 1.00 93.44 199 ASP A N 1
ATOM 1489 C CA . ASP A 1 199 ? -11.033 -2.819 9.696 1.00 93.44 199 ASP A CA 1
ATOM 1490 C C . ASP A 1 199 ? -11.039 -1.439 8.994 1.00 93.44 199 ASP A C 1
ATOM 1492 O O . ASP A 1 199 ? -12.040 -0.964 8.456 1.00 93.44 199 ASP A O 1
ATOM 1496 N N . ILE A 1 200 ? -9.891 -0.754 9.011 1.00 95.94 200 ILE A N 1
ATOM 1497 C CA . ILE A 1 200 ? -9.719 0.561 8.386 1.00 95.94 200 ILE A CA 1
ATOM 1498 C C . ILE A 1 200 ? -9.188 0.377 6.967 1.00 95.94 200 ILE A C 1
ATOM 1500 O O . ILE A 1 200 ? -8.011 0.086 6.768 1.00 95.94 200 ILE A O 1
ATOM 1504 N N . GLY A 1 201 ? -10.033 0.641 5.972 1.00 97.25 201 GLY A N 1
ATOM 1505 C CA . GLY A 1 201 ? -9.634 0.603 4.566 1.00 97.25 201 GLY A CA 1
ATOM 1506 C C . GLY A 1 201 ? -8.535 1.605 4.191 1.00 97.25 201 GLY A C 1
ATOM 1507 O O . GLY A 1 201 ? -8.362 2.652 4.820 1.00 97.25 201 GLY A O 1
ATOM 1508 N N . LEU A 1 202 ? -7.804 1.290 3.124 1.00 97.94 202 LEU A N 1
ATOM 1509 C CA . LEU A 1 202 ? -6.723 2.102 2.567 1.00 97.94 202 LEU A CA 1
ATOM 1510 C C . LEU A 1 202 ? -6.826 2.138 1.042 1.00 97.94 202 LEU A C 1
ATOM 1512 O O . LEU A 1 202 ? -7.135 1.137 0.408 1.00 97.94 202 LEU A O 1
ATOM 1516 N N . ASP A 1 203 ? -6.532 3.276 0.430 1.00 98.19 203 ASP A N 1
ATOM 1517 C CA . ASP A 1 203 ? -6.404 3.364 -1.019 1.00 98.19 203 ASP A CA 1
ATOM 1518 C C . ASP A 1 203 ? -5.017 2.883 -1.463 1.00 98.19 203 ASP A C 1
ATOM 1520 O O . ASP A 1 203 ? -4.031 3.621 -1.387 1.00 98.19 203 ASP A O 1
ATOM 1524 N N . TYR A 1 204 ? -4.930 1.638 -1.932 1.00 98.56 204 TYR A N 1
ATOM 1525 C CA . TYR A 1 204 ? -3.656 1.036 -2.330 1.00 98.56 204 TYR A CA 1
ATOM 1526 C C . TYR A 1 204 ? -3.063 1.624 -3.611 1.00 98.56 204 TYR A C 1
ATOM 1528 O O . TYR A 1 204 ? -1.850 1.560 -3.795 1.00 98.56 204 TYR A O 1
ATOM 1536 N N . GLY A 1 205 ? -3.881 2.246 -4.464 1.00 98.31 205 GLY A N 1
ATOM 1537 C CA . GLY A 1 205 ? -3.375 2.976 -5.625 1.00 98.31 205 GLY A CA 1
ATOM 1538 C C . GLY A 1 205 ? -2.672 4.264 -5.218 1.00 98.31 205 GLY A C 1
ATOM 1539 O O . GLY A 1 205 ? -1.578 4.547 -5.701 1.00 98.31 205 GLY A O 1
ATOM 1540 N N . LEU A 1 206 ? -3.264 5.016 -4.280 1.00 97.69 206 LEU A N 1
ATOM 1541 C CA . LEU A 1 206 ? -2.596 6.182 -3.691 1.00 97.69 206 LEU A CA 1
ATOM 1542 C C . LEU A 1 206 ? -1.350 5.777 -2.903 1.00 97.69 206 LEU A C 1
ATOM 1544 O O . LEU A 1 206 ? -0.338 6.462 -2.997 1.00 97.69 206 LEU A O 1
ATOM 1548 N N . LEU A 1 207 ? -1.404 4.658 -2.170 1.00 98.00 207 LEU A N 1
ATOM 1549 C CA . LEU A 1 207 ? -0.229 4.130 -1.483 1.00 98.00 207 LEU A CA 1
ATOM 1550 C C . LEU A 1 207 ? 0.901 3.823 -2.474 1.00 98.00 207 LEU A C 1
ATOM 1552 O O . LEU A 1 207 ? 2.013 4.279 -2.248 1.00 98.00 207 LEU A O 1
ATOM 1556 N N . ALA A 1 208 ? 0.636 3.086 -3.556 1.00 98.00 208 ALA A N 1
ATOM 1557 C CA . ALA A 1 208 ? 1.664 2.740 -4.540 1.00 98.00 208 ALA A CA 1
ATOM 1558 C C . ALA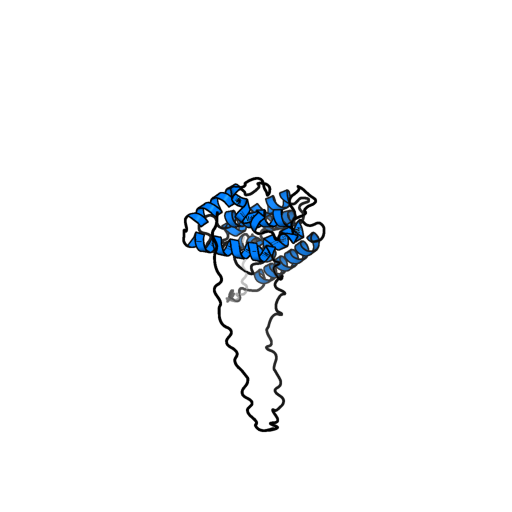 A 1 208 ? 2.327 3.986 -5.141 1.00 98.00 208 ALA A C 1
ATOM 1560 O O . ALA A 1 208 ? 3.545 4.059 -5.253 1.00 98.00 208 ALA A O 1
ATOM 1561 N N . GLU A 1 209 ? 1.543 5.003 -5.480 1.00 95.81 209 GLU A N 1
ATOM 1562 C CA . GLU A 1 209 ? 2.099 6.247 -6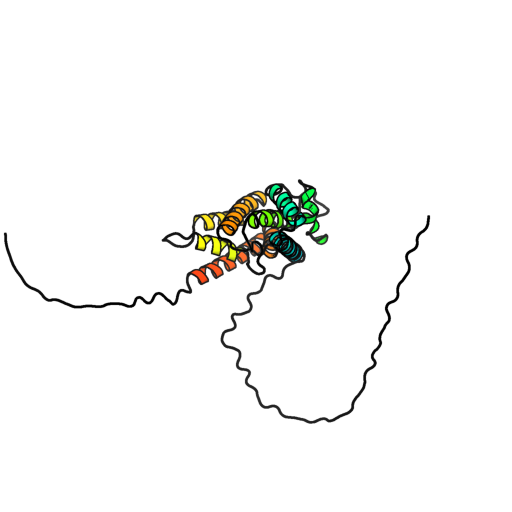.003 1.00 95.81 209 GLU A CA 1
ATOM 1563 C C . GLU A 1 209 ? 2.926 7.008 -4.966 1.00 95.81 209 GLU A C 1
ATOM 1565 O O . GLU A 1 209 ? 4.042 7.440 -5.251 1.00 95.81 209 GLU A O 1
ATOM 1570 N N . ASP A 1 210 ? 2.402 7.134 -3.748 1.00 96.31 210 ASP A N 1
ATOM 1571 C CA . ASP A 1 210 ? 3.104 7.813 -2.668 1.00 96.31 210 ASP A CA 1
ATOM 1572 C C . ASP A 1 210 ? 4.413 7.084 -2.311 1.00 96.31 210 ASP A C 1
ATOM 1574 O O . ASP A 1 210 ? 5.402 7.755 -2.020 1.00 96.31 210 ASP A O 1
ATOM 1578 N N . LEU A 1 211 ? 4.449 5.746 -2.377 1.00 96.81 211 LEU A N 1
ATOM 1579 C CA . LEU A 1 211 ? 5.657 4.936 -2.176 1.00 96.81 211 LEU A CA 1
ATOM 1580 C C . LEU A 1 211 ? 6.667 5.098 -3.312 1.00 96.81 211 LEU A C 1
ATOM 1582 O O . LEU A 1 211 ? 7.856 5.233 -3.034 1.00 96.81 211 LEU A O 1
ATOM 1586 N N . ALA A 1 212 ? 6.215 5.145 -4.567 1.00 95.75 212 ALA A N 1
ATOM 1587 C CA . ALA A 1 212 ? 7.098 5.404 -5.702 1.00 95.75 212 ALA A CA 1
ATOM 1588 C C . ALA A 1 212 ? 7.771 6.782 -5.564 1.00 95.75 212 ALA A C 1
ATOM 1590 O O . ALA A 1 212 ? 8.982 6.904 -5.746 1.00 95.75 212 ALA A O 1
ATOM 1591 N N . ASP A 1 213 ? 7.018 7.805 -5.145 1.00 94.56 213 ASP A N 1
ATOM 1592 C CA . ASP A 1 213 ? 7.573 9.122 -4.822 1.00 94.56 213 ASP A CA 1
ATOM 1593 C C . ASP A 1 213 ? 8.502 9.057 -3.592 1.00 94.56 213 ASP A C 1
ATOM 1595 O O . ASP A 1 213 ? 9.601 9.618 -3.622 1.00 94.56 213 ASP A O 1
ATOM 1599 N N . LEU A 1 214 ? 8.092 8.369 -2.519 1.00 94.69 214 LEU A N 1
ATOM 1600 C CA . LEU A 1 214 ? 8.829 8.283 -1.251 1.00 94.69 214 LEU A CA 1
ATOM 1601 C C . LEU A 1 214 ? 10.165 7.552 -1.387 1.00 94.69 214 LEU A C 1
ATOM 1603 O O . LEU A 1 214 ? 11.108 7.896 -0.687 1.00 94.69 214 LEU A O 1
ATOM 1607 N N . TRP A 1 215 ? 10.266 6.556 -2.258 1.00 94.62 215 TRP A N 1
ATOM 1608 C CA . TRP A 1 215 ? 11.504 5.801 -2.464 1.00 94.62 215 TRP A CA 1
ATOM 1609 C C . TRP A 1 215 ? 12.317 6.303 -3.655 1.00 94.62 215 TRP A C 1
ATOM 1611 O O . TRP A 1 215 ? 13.440 5.858 -3.872 1.00 94.62 215 TRP A O 1
ATOM 1621 N N . SER A 1 216 ? 11.801 7.288 -4.391 1.00 91.69 216 SER A N 1
ATOM 1622 C CA . SER A 1 216 ? 12.599 8.041 -5.353 1.00 91.69 216 SER A CA 1
ATOM 1623 C C . SER A 1 216 ? 13.516 9.055 -4.658 1.00 91.69 216 SER A C 1
ATOM 1625 O O . SER A 1 216 ? 13.248 9.541 -3.556 1.00 91.69 216 SER A O 1
ATOM 1627 N N . VAL A 1 217 ? 14.583 9.462 -5.346 1.00 84.00 217 VAL A N 1
ATOM 1628 C CA . VAL A 1 217 ? 15.510 10.500 -4.858 1.00 84.00 217 VAL A CA 1
ATOM 1629 C C . VAL A 1 217 ? 14.836 11.880 -4.751 1.00 84.00 217 VAL A C 1
ATOM 1631 O O . VAL A 1 217 ? 15.194 12.683 -3.895 1.00 84.00 217 VAL A O 1
ATOM 1634 N N . HIS A 1 218 ? 13.830 12.165 -5.585 1.00 85.38 218 HIS A N 1
ATOM 1635 C CA . HIS A 1 218 ? 13.274 13.517 -5.746 1.00 85.38 218 HIS A CA 1
ATOM 1636 C C . HIS A 1 218 ? 11.901 13.723 -5.073 1.00 85.38 218 HIS A C 1
ATOM 1638 O O . HIS A 1 218 ? 11.493 14.864 -4.846 1.00 85.38 218 HIS A O 1
ATOM 1644 N N . GLY A 1 219 ? 11.168 12.647 -4.767 1.00 86.56 219 GLY A N 1
ATOM 1645 C CA . GLY A 1 219 ? 9.775 12.704 -4.299 1.00 86.56 219 GLY A CA 1
ATOM 1646 C C . GLY A 1 219 ? 9.583 12.651 -2.778 1.00 86.56 219 GLY A C 1
ATOM 1647 O O . GLY A 1 219 ? 8.535 13.074 -2.286 1.00 86.56 219 GLY A O 1
ATOM 1648 N N . GLN A 1 220 ? 10.599 12.235 -2.015 1.00 90.81 220 GLN A N 1
ATOM 1649 C CA . GLN A 1 220 ? 10.530 11.996 -0.562 1.00 90.81 220 GLN A CA 1
ATOM 1650 C C . GLN A 1 220 ? 9.818 13.093 0.235 1.00 90.81 220 GLN A C 1
ATOM 1652 O O . GLN A 1 220 ? 8.816 12.853 0.913 1.00 90.81 220 GLN A O 1
ATOM 1657 N N . ASN A 1 221 ? 10.320 14.326 0.147 1.00 90.75 221 ASN A N 1
ATOM 1658 C CA . ASN A 1 221 ? 9.804 15.441 0.943 1.00 90.75 221 ASN A CA 1
ATOM 1659 C C . ASN A 1 221 ? 8.366 15.810 0.558 1.00 90.75 221 ASN A C 1
ATOM 1661 O O . ASN A 1 221 ? 7.589 16.250 1.408 1.00 90.75 221 ASN A O 1
ATOM 1665 N N . ARG A 1 222 ? 7.985 15.590 -0.706 1.00 91.25 222 ARG A N 1
ATOM 1666 C CA . ARG A 1 222 ? 6.622 15.828 -1.188 1.00 91.25 222 ARG A CA 1
ATOM 1667 C C . ARG A 1 222 ? 5.648 14.837 -0.556 1.00 91.25 222 ARG A C 1
ATOM 1669 O O . ARG A 1 222 ? 4.613 15.277 -0.050 1.00 91.25 222 ARG A O 1
ATOM 1676 N N . THR A 1 223 ? 5.979 13.545 -0.542 1.00 93.06 223 THR A N 1
ATOM 1677 C CA . THR A 1 223 ? 5.144 12.517 0.099 1.00 93.06 223 THR A CA 1
ATOM 1678 C C . THR A 1 223 ? 5.052 12.743 1.603 1.00 93.06 223 THR A C 1
ATOM 1680 O O . THR A 1 223 ? 3.948 12.813 2.141 1.00 93.06 223 THR A O 1
ATOM 1683 N N . ARG A 1 224 ? 6.186 12.978 2.279 1.00 92.69 224 ARG A N 1
ATOM 1684 C CA . ARG A 1 224 ? 6.225 13.274 3.724 1.00 92.69 224 ARG A CA 1
ATOM 1685 C C . ARG A 1 224 ? 5.311 14.445 4.093 1.00 92.69 224 ARG A C 1
ATOM 1687 O O . ARG A 1 224 ? 4.490 14.330 5.000 1.00 92.69 224 ARG A O 1
ATOM 1694 N N . LEU A 1 225 ? 5.387 15.553 3.351 1.00 92.06 225 LEU A N 1
ATOM 1695 C CA . LEU A 1 225 ? 4.532 16.721 3.574 1.00 92.06 225 LEU A CA 1
ATOM 1696 C C . LEU A 1 225 ? 3.051 16.426 3.291 1.00 92.06 225 LEU A C 1
ATOM 1698 O O . LEU A 1 225 ? 2.177 16.882 4.033 1.00 92.06 225 LEU A O 1
ATOM 1702 N N . ARG A 1 226 ? 2.754 15.669 2.227 1.00 93.25 226 ARG A N 1
ATOM 1703 C CA . ARG A 1 226 ? 1.389 15.247 1.881 1.00 93.25 226 ARG A CA 1
ATOM 1704 C C . ARG A 1 226 ? 0.781 14.425 3.013 1.00 93.25 226 ARG A C 1
ATOM 1706 O O . ARG A 1 226 ? -0.317 14.746 3.468 1.00 93.25 226 ARG A O 1
ATOM 1713 N N . TRP A 1 227 ? 1.501 13.423 3.504 1.00 93.94 227 TRP A N 1
ATOM 1714 C CA . TRP A 1 227 ? 1.027 12.576 4.591 1.00 93.94 227 TRP A CA 1
ATOM 1715 C C . TRP A 1 227 ? 0.936 13.321 5.918 1.00 93.94 227 TRP A C 1
ATOM 1717 O O . TRP A 1 227 ? -0.059 13.155 6.611 1.00 93.94 227 TRP A O 1
ATOM 1727 N N . ALA A 1 228 ? 1.874 14.217 6.242 1.00 91.19 228 ALA A N 1
ATOM 1728 C CA . ALA A 1 228 ? 1.774 15.060 7.435 1.00 91.19 228 ALA A CA 1
ATOM 1729 C C . ALA A 1 228 ? 0.497 15.925 7.426 1.00 91.19 228 ALA A C 1
ATOM 1731 O O . ALA A 1 228 ? -0.206 16.025 8.433 1.00 91.19 228 ALA A O 1
ATOM 1732 N N . ARG A 1 229 ? 0.147 16.511 6.270 1.00 93.25 229 ARG A N 1
ATOM 1733 C CA . ARG A 1 229 ? -1.100 17.279 6.094 1.00 93.25 229 ARG A CA 1
ATOM 1734 C C . ARG A 1 229 ? -2.340 16.398 6.228 1.00 93.25 229 ARG A C 1
ATOM 1736 O O . ARG A 1 229 ? -3.286 16.794 6.903 1.00 93.25 229 ARG A O 1
ATOM 1743 N N . GLN A 1 230 ? -2.331 15.220 5.606 1.00 93.25 230 GLN A N 1
ATOM 1744 C CA . GLN A 1 230 ? -3.413 14.235 5.701 1.00 93.25 230 GLN A CA 1
ATOM 1745 C C . GLN A 1 230 ? -3.629 13.765 7.145 1.00 93.25 230 GLN A C 1
ATOM 1747 O O . GLN A 1 230 ? -4.763 13.758 7.621 1.00 93.25 230 GLN A O 1
ATOM 1752 N N . TYR A 1 231 ? -2.544 13.441 7.849 1.00 90.31 231 TYR A N 1
ATOM 1753 C CA . TYR A 1 231 ? -2.559 12.989 9.235 1.00 90.31 231 TYR A CA 1
ATOM 1754 C C . TYR A 1 231 ? -3.124 14.074 10.159 1.00 90.31 231 TYR A C 1
ATOM 1756 O O . TYR A 1 231 ? -4.067 13.828 10.908 1.00 90.31 231 TYR A O 1
ATOM 1764 N N . ARG A 1 232 ? -2.622 15.315 10.051 1.00 86.94 232 ARG A N 1
ATOM 1765 C CA . ARG A 1 232 ? -3.136 16.457 10.828 1.00 86.94 232 ARG A CA 1
ATOM 1766 C C . ARG A 1 232 ? -4.611 16.730 10.537 1.00 86.94 232 ARG A C 1
ATOM 1768 O O . ARG A 1 232 ? -5.374 16.998 11.459 1.00 86.94 232 ARG A O 1
ATOM 1775 N N . ALA A 1 233 ? -5.014 16.674 9.268 1.00 88.25 233 ALA A N 1
ATOM 1776 C CA . ALA A 1 233 ? -6.407 16.878 8.890 1.00 88.25 233 ALA A CA 1
ATOM 1777 C C . ALA A 1 233 ? -7.319 15.828 9.538 1.00 88.25 233 ALA A C 1
ATOM 1779 O O . ALA A 1 233 ? -8.386 16.186 10.017 1.00 88.25 233 ALA A O 1
ATOM 1780 N N . ALA A 1 234 ? -6.888 14.564 9.596 1.00 84.31 234 ALA A N 1
ATOM 1781 C CA . ALA A 1 234 ? -7.617 13.486 10.261 1.00 84.31 234 ALA A CA 1
ATOM 1782 C C . ALA A 1 234 ? -7.694 13.662 11.789 1.00 84.31 234 ALA A C 1
ATOM 1784 O O . ALA A 1 234 ? -8.753 13.424 12.361 1.00 84.31 234 ALA A O 1
ATOM 1785 N N . ALA A 1 235 ? -6.623 14.137 12.434 1.00 68.50 235 ALA A N 1
ATOM 1786 C CA . ALA A 1 235 ? -6.617 14.429 13.870 1.00 68.50 235 ALA A CA 1
ATOM 1787 C C . ALA A 1 235 ? -7.599 15.548 14.255 1.00 68.50 235 ALA A C 1
ATOM 1789 O O . ALA A 1 235 ? -8.319 15.418 15.240 1.00 68.50 235 ALA A O 1
ATOM 1790 N N . GLY A 1 236 ? -7.725 16.586 13.421 1.00 59.91 236 GLY A N 1
ATOM 1791 C CA . GLY A 1 236 ? -8.724 17.642 13.625 1.00 59.91 236 GLY A CA 1
ATOM 1792 C C . GLY A 1 236 ? -10.179 17.151 13.560 1.00 59.91 236 GLY A C 1
ATOM 1793 O O . GLY A 1 236 ? -11.054 17.777 14.146 1.00 59.91 236 GLY A O 1
ATOM 1794 N N . PHE A 1 237 ? -10.459 16.017 12.902 1.00 54.06 237 PHE A N 1
ATOM 1795 C CA . PHE A 1 237 ? -11.788 15.385 12.939 1.00 54.06 237 PHE A CA 1
ATOM 1796 C C . PHE A 1 237 ? -12.037 14.577 14.219 1.00 54.06 237 PHE A C 1
ATOM 1798 O O . PHE A 1 237 ? -13.193 14.367 14.566 1.00 54.06 237 PHE A O 1
ATOM 1805 N N . GLY A 1 238 ? -10.988 14.128 14.917 1.00 49.84 238 GLY A N 1
ATOM 1806 C CA . GLY A 1 238 ? -11.120 13.491 16.234 1.00 49.84 238 GLY A CA 1
ATOM 1807 C C . GLY A 1 238 ? -11.438 14.494 17.347 1.00 49.84 238 GLY A C 1
ATOM 1808 O O . GLY A 1 238 ? -12.068 14.135 18.335 1.00 49.84 238 GLY A O 1
ATOM 1809 N N . GLU A 1 239 ? -11.043 15.755 17.158 1.00 49.00 239 GLU A N 1
ATOM 1810 C CA . GLU A 1 239 ? -11.284 16.859 18.095 1.00 49.00 239 GLU A CA 1
ATOM 1811 C C . GLU A 1 239 ? -12.638 17.558 17.843 1.00 49.00 239 GLU A C 1
ATOM 1813 O O . GLU A 1 239 ? -13.279 18.055 18.766 1.00 49.00 239 GLU A O 1
ATOM 1818 N N . ILE A 1 240 ? -13.130 17.539 16.597 1.00 43.62 240 ILE A N 1
ATOM 1819 C CA . ILE A 1 240 ? -14.420 18.118 16.199 1.00 43.62 240 ILE A CA 1
ATOM 1820 C C . ILE A 1 240 ? -15.435 16.985 15.983 1.00 43.62 240 ILE A C 1
ATOM 1822 O O . ILE A 1 240 ? -15.596 16.542 14.847 1.00 43.62 240 ILE A O 1
ATOM 1826 N N . THR A 1 241 ? -16.136 16.552 17.048 1.00 36.12 241 THR A N 1
ATOM 1827 C CA . THR A 1 241 ? -17.520 15.981 17.082 1.00 36.12 241 THR A CA 1
ATOM 1828 C C . THR A 1 241 ? -17.665 14.774 18.026 1.00 36.12 241 THR A C 1
ATOM 1830 O O . THR A 1 241 ? -17.426 13.634 17.642 1.00 36.12 241 THR A O 1
ATOM 1833 N N . LEU A 1 242 ? -18.244 15.031 19.207 1.00 29.78 242 LEU A N 1
ATOM 1834 C CA . LEU A 1 242 ? -19.570 14.500 19.567 1.00 29.78 242 LEU A CA 1
ATOM 1835 C C . LEU A 1 242 ? -20.436 15.655 20.130 1.00 29.78 242 LEU A C 1
ATOM 1837 O O . LEU A 1 242 ? -20.308 15.982 21.310 1.00 29.78 242 LEU A O 1
ATOM 1841 N N . PRO A 1 243 ? -21.330 16.293 19.348 1.00 40.28 243 PRO A N 1
ATOM 1842 C CA . PRO A 1 243 ? -22.454 17.032 19.902 1.00 40.28 243 PRO A CA 1
ATOM 1843 C C . PRO A 1 243 ? -23.450 15.987 20.412 1.00 40.28 243 PRO A C 1
ATOM 1845 O O . PRO A 1 243 ? -24.175 15.363 19.643 1.00 40.28 243 PRO A O 1
ATOM 1848 N N . GLY A 1 244 ? -23.394 15.729 21.715 1.00 39.09 244 GLY A N 1
ATOM 1849 C CA . GLY A 1 244 ? -24.197 14.691 22.357 1.00 39.09 244 GLY A CA 1
ATOM 1850 C C . GLY A 1 244 ? -23.806 14.356 23.795 1.00 39.09 244 GLY A C 1
ATOM 1851 O O . GLY A 1 244 ? -24.526 13.601 24.433 1.00 39.09 244 GLY A O 1
ATOM 1852 N N . SER A 1 245 ? -22.728 14.927 24.346 1.00 37.91 245 SER A N 1
ATOM 1853 C CA . SER A 1 245 ? -22.554 14.941 25.802 1.00 37.91 245 SER A CA 1
ATOM 1854 C C . SER A 1 245 ? -23.322 16.131 26.372 1.00 37.91 245 SER A C 1
ATOM 1856 O O . SER A 1 245 ? -22.760 17.185 26.670 1.00 37.91 245 SER A O 1
ATOM 1858 N N . THR A 1 246 ? -24.645 15.996 26.452 1.00 35.81 246 THR A N 1
ATOM 1859 C CA . THR A 1 246 ? -25.438 16.810 27.370 1.00 35.81 246 THR A CA 1
ATOM 1860 C C . THR A 1 246 ? -25.022 16.417 28.781 1.00 35.81 246 THR A C 1
ATOM 1862 O O . THR A 1 246 ? -25.575 15.493 29.372 1.00 35.81 246 THR A O 1
ATOM 1865 N N . ALA A 1 247 ? -24.033 17.122 29.325 1.00 40.88 247 ALA A N 1
ATOM 1866 C CA . ALA A 1 247 ? -23.926 17.292 30.762 1.00 40.88 247 ALA A CA 1
ATOM 1867 C C . ALA A 1 247 ? -25.094 18.195 31.199 1.00 40.88 247 ALA A C 1
ATOM 1869 O O . ALA A 1 247 ? -24.969 19.408 31.322 1.00 40.88 247 ALA A O 1
ATOM 1870 N N . THR A 1 248 ? -26.265 17.584 31.338 1.00 36.12 248 THR A N 1
ATOM 1871 C CA . THR A 1 248 ? -27.382 18.073 32.145 1.00 36.12 248 THR A CA 1
ATOM 1872 C C . THR A 1 248 ? -27.375 17.126 33.339 1.00 36.12 248 THR A C 1
ATOM 1874 O O . THR A 1 248 ? -27.600 15.939 33.158 1.00 36.12 248 THR A O 1
ATOM 1877 N N . GLY A 1 249 ? -26.953 17.488 34.541 1.00 36.47 249 GLY A N 1
ATOM 1878 C CA . GLY A 1 249 ? -27.029 18.763 35.231 1.00 36.47 249 GLY A CA 1
ATOM 1879 C C . GLY A 1 249 ? -27.760 18.446 36.526 1.00 36.47 249 GLY A C 1
ATOM 1880 O O . GLY A 1 249 ? -28.823 17.848 36.453 1.00 36.47 249 GLY A O 1
ATOM 1881 N N . GLU A 1 250 ? -27.204 18.797 37.678 1.00 32.81 250 GLU A N 1
ATOM 1882 C CA . GLU A 1 250 ? -28.033 19.202 38.809 1.00 32.81 250 GLU A CA 1
ATOM 1883 C C . GLU A 1 250 ? -27.190 19.962 39.822 1.00 32.81 250 GLU A C 1
ATOM 1885 O O . GLU A 1 250 ? -26.156 19.509 40.315 1.00 32.81 250 GLU A O 1
ATOM 1890 N N . ASP A 1 251 ? -27.649 21.184 40.025 1.00 36.47 251 ASP A N 1
ATOM 1891 C CA . ASP A 1 251 ? -27.104 22.210 40.873 1.00 36.47 251 ASP A CA 1
ATOM 1892 C C . ASP A 1 251 ? -27.959 22.232 42.150 1.00 36.47 251 ASP A C 1
ATOM 1894 O O . ASP A 1 251 ? -29.185 22.283 42.059 1.00 36.47 251 ASP A O 1
ATOM 1898 N N . THR A 1 252 ? -27.265 22.266 43.298 1.00 37.69 252 THR A N 1
ATOM 1899 C CA . THR A 1 252 ? -27.659 22.887 44.588 1.00 37.69 252 THR A CA 1
ATOM 1900 C C . THR A 1 252 ? -28.850 22.264 45.389 1.00 37.69 252 THR A C 1
ATOM 1902 O O . THR A 1 252 ? -29.704 21.613 44.799 1.00 37.69 252 THR A O 1
ATOM 1905 N N . PRO A 1 253 ? -28.959 22.419 46.744 1.00 47.28 253 PRO A N 1
ATOM 1906 C CA . PRO A 1 253 ? -28.573 23.612 47.504 1.00 47.28 253 PRO A CA 1
ATOM 1907 C C . PRO A 1 253 ? -27.858 23.457 48.868 1.00 47.28 253 PRO A C 1
ATOM 1909 O O . PRO A 1 253 ? -28.012 22.494 49.610 1.00 47.28 253 PRO A O 1
ATOM 1912 N N . THR A 1 254 ? -27.102 24.514 49.187 1.00 39.72 254 THR A N 1
ATOM 1913 C CA . THR A 1 254 ? -27.019 25.257 50.460 1.00 39.72 254 THR A CA 1
ATOM 1914 C C . THR A 1 254 ? -27.622 24.623 51.723 1.00 39.72 254 THR A C 1
ATOM 1916 O O . THR A 1 254 ? -28.839 24.519 51.848 1.00 39.72 254 THR A O 1
ATOM 1919 N N . ALA A 1 255 ? -26.785 24.436 52.752 1.00 36.00 255 ALA A N 1
ATOM 1920 C CA . ALA A 1 255 ? -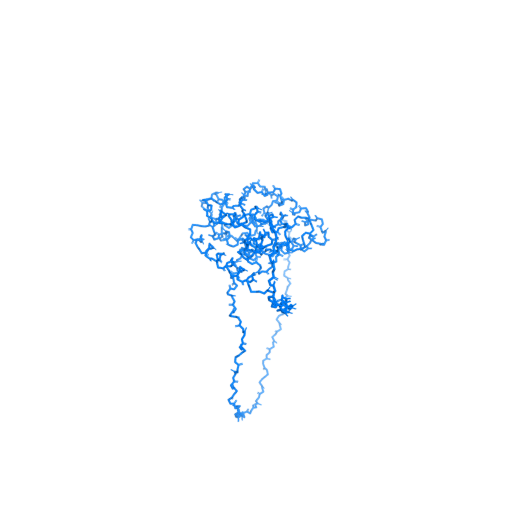27.202 24.544 54.151 1.00 36.00 255 ALA A CA 1
ATOM 1921 C C . ALA A 1 255 ? -26.118 25.235 54.999 1.00 36.00 255 ALA A C 1
ATOM 1923 O O . ALA A 1 255 ? -24.934 24.910 54.933 1.00 36.00 255 ALA A O 1
ATOM 1924 N N . LEU A 1 256 ? -26.574 26.230 55.759 1.00 35.03 256 LEU A N 1
ATOM 1925 C CA . LEU A 1 256 ? -25.844 27.069 56.705 1.00 35.03 256 LEU A CA 1
ATOM 1926 C C . LEU A 1 256 ? -25.458 26.316 57.993 1.00 35.03 256 LEU A C 1
ATOM 1928 O O . LEU A 1 256 ? -26.162 25.418 58.439 1.00 35.03 256 LEU A O 1
ATOM 1932 N N . SER A 1 257 ? -24.355 26.782 58.584 1.00 40.09 257 SER A N 1
ATOM 1933 C CA . SER A 1 257 ? -23.859 26.688 59.967 1.00 40.09 257 SER A CA 1
ATOM 1934 C C . SER A 1 257 ? -24.719 26.005 61.041 1.00 40.09 257 SER A C 1
ATOM 1936 O O . SER A 1 257 ? -25.850 26.416 61.268 1.00 40.09 257 SER A O 1
ATOM 1938 N N . THR A 1 258 ? -24.101 25.162 61.883 1.00 39.16 258 THR A N 1
ATOM 1939 C CA . THR A 1 258 ? -24.280 25.207 63.354 1.00 39.16 258 THR A CA 1
ATOM 1940 C C . THR A 1 258 ? -23.045 24.635 64.075 1.00 39.16 258 THR A C 1
ATOM 1942 O O . THR A 1 258 ? -22.528 23.577 63.738 1.00 39.16 258 THR A O 1
ATOM 1945 N N . THR A 1 259 ? -22.579 25.391 65.065 1.00 43.25 259 THR A N 1
ATOM 1946 C CA . THR A 1 259 ? -21.617 25.093 66.140 1.00 43.25 259 THR A CA 1
ATOM 1947 C C . THR A 1 259 ? -21.905 23.812 66.936 1.00 43.25 259 THR A C 1
ATOM 1949 O O . THR A 1 259 ? -23.069 23.586 67.247 1.00 43.25 259 THR A O 1
ATOM 1952 N N . ALA A 1 260 ? -20.875 23.092 67.416 1.00 36.97 260 ALA A N 1
ATOM 1953 C CA . ALA A 1 260 ? -20.778 22.620 68.815 1.00 36.97 260 ALA A CA 1
ATOM 1954 C C . ALA A 1 260 ? -19.489 21.823 69.126 1.00 36.97 260 ALA A C 1
ATOM 1956 O O . ALA A 1 260 ? -19.055 20.954 68.380 1.00 36.97 260 ALA A O 1
ATOM 1957 N N . THR A 1 261 ? -18.940 22.160 70.290 1.00 46.06 261 THR A N 1
ATOM 1958 C CA . THR A 1 261 ? -17.832 21.621 71.093 1.00 46.06 261 THR A CA 1
ATOM 1959 C C . THR A 1 261 ? -18.062 20.208 71.660 1.00 46.06 261 THR A C 1
ATOM 1961 O O . THR A 1 261 ? -19.201 19.908 72.011 1.00 46.06 261 THR A O 1
ATOM 1964 N N . LYS A 1 262 ? -16.968 19.444 71.869 1.00 41.69 262 LYS A N 1
ATOM 1965 C CA . LYS A 1 262 ? -16.644 18.449 72.944 1.00 41.69 262 LYS A CA 1
ATOM 1966 C C . LYS A 1 262 ? -15.866 17.261 72.352 1.00 41.69 262 LYS A C 1
ATOM 1968 O O . LYS A 1 262 ? -16.244 16.806 71.283 1.00 41.69 262 LYS A O 1
ATOM 1973 N N . GLU A 1 263 ? -14.832 16.669 72.945 1.00 44.75 263 GLU A N 1
ATOM 1974 C CA . GLU A 1 263 ? -14.001 16.837 74.155 1.00 44.75 263 GLU A CA 1
ATOM 1975 C C . GLU A 1 263 ? -12.573 16.410 73.771 1.00 44.75 263 GLU A C 1
ATOM 1977 O O . GLU A 1 263 ? -12.448 15.595 72.826 1.00 44.75 263 GLU A O 1
#

InterPro domains:
  IPR013382 CRISPR-associated protein Cse2 [PF09485] (78-231)
  IPR013382 CRISPR-associated protein Cse2 [TIGR02548] (64-233)
  IPR038287 Cse2 superfamily [G3DSA:1.10.520.40] (41-232)

Organism: NCBI:txid676201

Sequence (263 aa):
MAGAWRDLRTRRLSARPTTHRGGVVTERTPDGVTQSPKGARPPQPTPRRTALGHAVADRTRLLQRLSNENVPSAVATLAVLRRAVGAEPGADPQVWSDTLGLVPDSAFDPRSDEPSAAELAAHHAMTLFALHRQGRVEGAHVDGTAPGIAFARAAWARRGPDGESEGVRRRFDAMVTAPTSAESAGHLRGLVQLLRAEDIGLDYGLLAEDLADLWSVHGQNRTRLRWARQYRAAAGFGEITLPGSTATGEDTPTALSTTATKE

pLDDT: mean 78.32, std 24.94, range [29.78, 98.75]

Foldseek 3Di:
DDDDDDDDDDDDDDDDDDDDDDDDDDDDDDDDPPPDPPPPDPPDPQPPFDQLLVLLLVLLVVLLVCVVVVPPVSLVLLVLLLVCQLPAQPPDPSCCCQQVVSADPVQADPVDPHGALLSLLSSLLRSLSSVLSPDPLNAQADPPCAPLLLLLVLQQVVADPVGGNVVSVVLVVCLLPPPALSSVSVSVSVSSVSSSVVSRHYNSSNSSVLSSLCRDPHRSVVSVVVSVVSNVVNVVVVVPDDPPPPPDDDDDDDDDDDDDDDD

Secondary structure (DSSP, 8-state):
-------------------------------------TT-----------HHHHHHHHHHHHHHHHHHTT-HHHHHHHHHHHHTTTSPTTS-GGGGGGTGGGS-GGGS-TT-SSPPHHHHHHHHHHHHHHHHTSSS-S-SB-TT--HHHHHHHHHHHT-BTTBS-HHHHHHHHHHHH-SSHHHHHHHHHHHHHHHHHTT--B-HHHHHHHHHHHHSTTTHHHHHHHHHHHHHHHHHHHHS--TT-------------------